Protein AF-A0A1C5YP30-F1 (afdb_monomer)

Structure (mmCIF, N/CA/C/O backbone):
data_AF-A0A1C5YP30-F1
#
_entry.id   AF-A0A1C5YP30-F1
#
loop_
_atom_site.group_PDB
_atom_site.id
_atom_site.type_symbol
_atom_site.label_atom_id
_atom_site.label_alt_id
_atom_site.label_comp_id
_atom_site.label_asym_id
_atom_site.label_entity_id
_atom_site.label_seq_id
_atom_site.pdbx_PDB_ins_code
_atom_site.Cartn_x
_atom_site.Cartn_y
_atom_site.Cartn_z
_atom_site.occupancy
_atom_site.B_iso_or_equiv
_atom_site.auth_seq_id
_atom_site.auth_comp_id
_atom_site.auth_asym_id
_atom_site.auth_atom_id
_atom_site.pdbx_PDB_model_num
ATOM 1 N N . MET A 1 1 ? -7.890 9.345 -2.881 1.00 47.12 1 MET A N 1
ATOM 2 C CA . MET A 1 1 ? -8.019 7.946 -2.417 1.00 47.12 1 MET A CA 1
ATOM 3 C C . MET A 1 1 ? -9.052 7.887 -1.288 1.00 47.12 1 MET A C 1
ATOM 5 O O . MET A 1 1 ? -8.893 8.610 -0.312 1.00 47.12 1 MET A O 1
ATOM 9 N N . GLU A 1 2 ? -10.116 7.085 -1.432 1.00 56.88 2 GLU A N 1
ATOM 10 C CA . GLU A 1 2 ? -11.300 7.009 -0.537 1.00 56.88 2 GLU A CA 1
ATOM 11 C C . GLU A 1 2 ? -11.041 6.389 0.856 1.00 56.88 2 GLU A C 1
ATOM 13 O O . GLU A 1 2 ? -11.955 6.321 1.675 1.00 56.88 2 GLU A O 1
ATOM 18 N N . ILE A 1 3 ? -9.797 6.007 1.185 1.00 58.25 3 ILE A N 1
ATOM 19 C CA . ILE A 1 3 ? -9.386 5.526 2.525 1.00 58.25 3 ILE A CA 1
ATOM 20 C C . ILE A 1 3 ? -9.650 6.577 3.623 1.00 58.25 3 ILE A C 1
ATOM 22 O O . ILE A 1 3 ? -9.787 6.243 4.800 1.00 58.25 3 ILE A O 1
ATOM 26 N N . SER A 1 4 ? -9.756 7.862 3.266 1.00 61.75 4 SER A N 1
ATOM 27 C CA . SER A 1 4 ? -10.173 8.923 4.193 1.00 61.75 4 SER A CA 1
ATOM 28 C C . SER A 1 4 ? -11.538 8.650 4.839 1.00 61.75 4 SER A C 1
ATOM 30 O O . SER A 1 4 ? -11.728 9.011 6.000 1.00 61.75 4 SER A O 1
ATOM 32 N N . SER A 1 5 ? -12.442 7.959 4.135 1.00 74.19 5 SER A N 1
ATOM 33 C CA . SER A 1 5 ? -13.790 7.636 4.615 1.00 74.19 5 SER A CA 1
ATOM 34 C C . SER A 1 5 ? -13.822 6.521 5.666 1.00 74.19 5 SER A C 1
ATOM 36 O O . SER A 1 5 ? -14.739 6.494 6.484 1.00 74.19 5 SER A O 1
ATOM 38 N N . ILE A 1 6 ? -12.800 5.655 5.735 1.00 82.19 6 ILE A N 1
ATOM 39 C CA . ILE A 1 6 ? -12.739 4.545 6.706 1.00 82.19 6 ILE A CA 1
ATOM 40 C C . ILE A 1 6 ? -12.792 5.070 8.144 1.00 82.19 6 ILE A C 1
ATOM 42 O O . ILE A 1 6 ? -13.506 4.525 8.983 1.00 82.19 6 ILE A O 1
ATOM 46 N N . GLY A 1 7 ? -12.102 6.181 8.422 1.00 75.56 7 GLY A N 1
ATOM 47 C CA . GLY A 1 7 ? -12.149 6.819 9.739 1.00 75.56 7 GLY A CA 1
ATOM 48 C C . GLY A 1 7 ? -13.539 7.353 10.101 1.00 75.56 7 GLY A C 1
ATOM 49 O O . GLY A 1 7 ? -13.919 7.328 11.269 1.00 75.56 7 GLY A O 1
ATOM 50 N N . GLU A 1 8 ? -14.317 7.809 9.117 1.00 77.00 8 GLU A N 1
ATOM 51 C CA . GLU A 1 8 ? -15.700 8.251 9.322 1.00 77.00 8 GLU A CA 1
ATOM 52 C C . GLU A 1 8 ? -16.637 7.059 9.560 1.00 77.00 8 GLU A C 1
ATOM 54 O O . GLU A 1 8 ? -17.422 7.079 10.508 1.00 77.00 8 GLU A O 1
ATOM 59 N N . ILE A 1 9 ? -16.519 6.004 8.746 1.00 83.25 9 ILE A N 1
ATOM 60 C CA . ILE A 1 9 ? -17.293 4.761 8.880 1.00 83.25 9 ILE A CA 1
ATOM 61 C C . ILE A 1 9 ? -17.070 4.160 10.271 1.00 83.25 9 ILE A C 1
ATOM 63 O O . ILE A 1 9 ? -18.032 3.833 10.967 1.00 83.25 9 ILE A O 1
ATOM 67 N N . LEU A 1 10 ? -15.815 4.102 10.720 1.00 83.12 10 LEU A N 1
ATOM 68 C CA . LEU A 1 10 ? -15.458 3.601 12.042 1.00 83.12 10 LEU A CA 1
ATOM 69 C C . LEU A 1 10 ? -16.090 4.434 13.169 1.00 83.12 10 LEU A C 1
ATOM 71 O O . LEU A 1 10 ? -16.636 3.869 14.111 1.00 83.12 10 LEU A O 1
ATOM 75 N N . ARG A 1 11 ? -16.079 5.772 13.067 1.00 80.25 11 ARG A N 1
ATOM 76 C CA . ARG A 1 11 ? -16.701 6.663 14.070 1.00 80.25 11 ARG A CA 1
ATOM 77 C C . ARG A 1 11 ? -18.217 6.525 14.156 1.00 80.25 11 ARG A C 1
ATOM 79 O O . ARG A 1 11 ? -18.768 6.759 15.224 1.00 80.25 11 ARG A O 1
ATOM 86 N N . ARG A 1 12 ? -18.890 6.209 13.046 1.00 78.50 12 ARG A N 1
ATOM 87 C CA . ARG A 1 12 ? -20.353 6.043 13.014 1.00 78.50 12 ARG A CA 1
ATOM 88 C C . ARG A 1 12 ? -20.811 4.716 13.621 1.00 78.50 12 ARG A C 1
ATOM 90 O O . ARG A 1 12 ? -21.920 4.658 14.131 1.00 78.50 12 ARG A O 1
ATOM 97 N N . ASN A 1 13 ? -19.971 3.682 13.554 1.00 80.06 13 ASN A N 1
ATOM 98 C CA . ASN A 1 13 ? -20.319 2.324 13.985 1.00 80.06 13 ASN A CA 1
ATOM 99 C C . ASN A 1 13 ? -19.704 1.931 15.340 1.00 80.06 13 ASN A C 1
ATOM 101 O O . ASN A 1 13 ? -20.148 0.974 15.961 1.00 80.06 13 ASN A O 1
ATOM 105 N N . ALA A 1 14 ? -18.695 2.658 15.825 1.00 80.19 14 ALA A N 1
ATOM 106 C CA . ALA A 1 14 ? -18.164 2.477 17.171 1.00 80.19 14 ALA A CA 1
ATOM 107 C C . ALA A 1 14 ? -18.834 3.445 18.155 1.00 80.19 14 ALA A C 1
ATOM 109 O O . ALA A 1 14 ? -18.940 4.646 17.896 1.00 80.19 14 ALA A O 1
ATOM 110 N N . ASN A 1 15 ? -19.205 2.954 19.339 1.00 84.19 15 ASN A N 1
ATOM 111 C CA . ASN A 1 15 ? -19.605 3.835 20.434 1.00 84.19 15 ASN A CA 1
ATOM 112 C C . ASN A 1 15 ? -18.451 4.798 20.785 1.00 84.19 15 ASN A C 1
ATOM 114 O O . ASN A 1 15 ? -17.285 4.399 20.832 1.00 84.19 15 ASN A O 1
ATOM 118 N N . ARG A 1 16 ? -18.778 6.060 21.097 1.00 81.31 16 ARG A N 1
ATOM 119 C CA . ARG A 1 16 ? -17.813 7.119 21.442 1.00 81.31 16 ARG A CA 1
ATOM 120 C C . ARG A 1 16 ? -16.786 6.701 22.501 1.00 81.31 16 ARG A C 1
ATOM 122 O O . ARG A 1 16 ? -15.614 7.040 22.361 1.00 81.31 16 ARG A O 1
ATOM 129 N N . GLN A 1 17 ? -17.198 5.977 23.543 1.00 86.19 17 GLN A N 1
ATOM 130 C CA . GLN A 1 17 ? -16.282 5.496 24.584 1.00 86.19 17 GLN A CA 1
ATOM 131 C C . GLN A 1 17 ? -15.274 4.492 24.016 1.00 86.19 17 GLN A C 1
ATOM 133 O O . GLN A 1 17 ? -14.069 4.683 24.171 1.00 86.19 17 GLN A O 1
ATOM 138 N N . LYS A 1 18 ? -15.753 3.474 23.288 1.00 87.81 18 LYS A N 1
ATOM 139 C CA . LYS A 1 18 ? -14.899 2.459 22.652 1.00 87.81 18 LYS A CA 1
ATOM 140 C C . LYS A 1 18 ? -13.959 3.083 21.621 1.00 87.81 18 LYS A C 1
ATOM 142 O O . LYS A 1 18 ? -12.778 2.745 21.603 1.00 87.81 18 LYS A O 1
ATOM 147 N N . TYR A 1 19 ? -14.442 4.047 20.832 1.00 86.81 19 TYR A N 1
ATOM 148 C CA . TYR A 1 19 ? -13.609 4.778 19.878 1.00 86.81 19 TYR A CA 1
ATOM 149 C C . TYR A 1 19 ? -12.479 5.542 20.572 1.00 86.81 19 TYR A C 1
ATOM 151 O O . TYR A 1 19 ? -11.328 5.444 20.156 1.00 86.81 19 TYR A O 1
ATOM 159 N N . ASN A 1 20 ? -12.780 6.276 21.647 1.00 85.56 20 ASN A N 1
ATOM 160 C CA . ASN A 1 20 ? -11.769 7.038 22.380 1.00 85.56 20 ASN A CA 1
ATOM 161 C C . ASN A 1 20 ? -10.706 6.127 23.008 1.00 85.56 20 ASN A C 1
ATOM 163 O O . ASN A 1 20 ? -9.516 6.415 22.891 1.00 85.56 20 ASN A O 1
ATOM 167 N N . SER A 1 21 ? -11.118 5.015 23.624 1.00 90.25 21 SER A N 1
ATOM 168 C CA . SER A 1 21 ? -10.187 4.020 24.167 1.00 90.25 21 SER A CA 1
ATOM 169 C C . SER A 1 21 ? -9.330 3.384 23.069 1.00 90.25 21 SER A C 1
ATOM 171 O O . SER A 1 21 ? -8.117 3.288 23.217 1.00 90.25 21 SER A O 1
ATOM 173 N N . GLY A 1 22 ? -9.925 3.020 21.930 1.00 90.12 22 GLY A N 1
ATOM 174 C CA . GLY A 1 22 ? -9.177 2.473 20.797 1.00 90.12 22 GLY A CA 1
ATOM 175 C C . GLY A 1 22 ? -8.210 3.473 20.167 1.00 90.12 22 GLY A C 1
ATOM 176 O O . GLY A 1 22 ? -7.087 3.121 19.811 1.00 90.12 22 GLY A O 1
ATOM 177 N N . PHE A 1 23 ? -8.600 4.747 20.089 1.00 87.25 23 PHE A N 1
ATOM 178 C CA . PHE A 1 23 ? -7.714 5.822 19.649 1.00 87.25 23 PHE A CA 1
ATOM 179 C C . PHE A 1 23 ? -6.520 5.998 20.594 1.00 87.25 23 PHE A C 1
ATOM 181 O O . PHE A 1 23 ? -5.411 6.244 20.124 1.00 87.25 23 PHE A O 1
ATOM 188 N N . LEU A 1 24 ? -6.720 5.839 21.908 1.00 87.44 24 LEU A N 1
ATOM 189 C CA . LEU A 1 24 ? -5.635 5.870 22.889 1.00 87.44 24 LEU A CA 1
ATOM 190 C C . LEU A 1 24 ? -4.651 4.711 22.674 1.00 87.44 24 LEU A C 1
ATOM 192 O O . LEU A 1 24 ? -3.450 4.954 22.613 1.00 87.44 24 LEU A O 1
ATOM 196 N N . PHE A 1 25 ? -5.144 3.483 22.481 1.00 93.25 25 PHE A N 1
ATOM 197 C CA . PHE A 1 25 ? -4.296 2.318 22.186 1.00 93.25 25 PHE A CA 1
ATOM 198 C C . PHE A 1 25 ? -3.476 2.509 20.905 1.00 93.25 25 PHE A C 1
ATOM 200 O O . PHE A 1 25 ? -2.275 2.240 20.885 1.00 93.25 25 PHE A O 1
ATOM 207 N N . TYR A 1 26 ? -4.105 3.030 19.847 1.00 88.81 26 TYR A N 1
ATOM 208 C CA . TYR A 1 26 ? -3.415 3.409 18.615 1.00 88.81 26 TYR A CA 1
ATOM 209 C C . TYR A 1 26 ? -2.324 4.460 18.877 1.00 88.81 26 TYR A C 1
ATOM 211 O O . TYR A 1 26 ? -1.176 4.267 18.482 1.00 88.81 26 TYR A O 1
ATOM 219 N N . LYS A 1 27 ? -2.660 5.551 19.579 1.00 85.00 27 LYS A N 1
ATOM 220 C CA . LYS A 1 27 ? -1.737 6.662 19.852 1.00 85.00 27 LYS A CA 1
ATOM 221 C C . LYS A 1 27 ? -0.535 6.232 20.698 1.00 85.00 27 LYS A C 1
ATOM 223 O O . LYS A 1 27 ? 0.562 6.736 20.480 1.00 85.00 27 LYS A O 1
ATOM 228 N N . ASN A 1 28 ? -0.737 5.297 21.622 1.00 86.50 28 ASN A N 1
ATOM 229 C CA . ASN A 1 28 ? 0.318 4.749 22.473 1.00 86.50 28 ASN A CA 1
ATOM 230 C C . ASN A 1 28 ? 1.104 3.606 21.801 1.00 86.50 28 ASN A C 1
ATOM 232 O O . ASN A 1 28 ? 1.973 3.010 22.427 1.00 86.50 28 ASN A O 1
ATOM 236 N N . ASN A 1 29 ? 0.829 3.313 20.523 1.00 85.50 29 ASN A N 1
ATOM 237 C CA . ASN A 1 29 ? 1.494 2.278 19.733 1.00 85.50 29 ASN A CA 1
ATOM 238 C C . ASN A 1 29 ? 1.359 0.859 20.327 1.00 85.50 29 ASN A C 1
ATOM 240 O O . ASN A 1 29 ? 2.274 0.047 20.234 1.00 85.50 29 ASN A O 1
ATOM 244 N N . TYR A 1 30 ? 0.198 0.546 20.912 1.00 93.50 30 TYR A N 1
ATOM 245 C CA . TYR A 1 30 ? -0.094 -0.766 21.514 1.00 93.50 30 TYR A CA 1
ATOM 246 C C . TYR A 1 30 ? -0.567 -1.821 20.512 1.00 93.50 30 TYR A C 1
ATOM 248 O O . TYR A 1 30 ? -0.922 -2.932 20.902 1.00 93.50 30 TYR A O 1
ATOM 256 N N . VAL A 1 31 ? -0.582 -1.485 19.223 1.00 92.06 31 VAL A N 1
ATOM 257 C CA . VAL A 1 31 ? -0.951 -2.408 18.151 1.00 92.06 31 VAL A CA 1
ATOM 258 C C . VAL A 1 31 ? 0.312 -3.056 17.578 1.00 92.06 31 VAL A C 1
ATOM 260 O O . VAL A 1 31 ? 1.172 -2.371 17.028 1.00 92.06 31 VAL A O 1
ATOM 263 N N . SER A 1 32 ? 0.403 -4.378 17.671 1.00 82.81 32 SER A N 1
ATOM 264 C CA . SER A 1 32 ? 1.503 -5.221 17.183 1.00 82.81 32 SER A CA 1
ATOM 265 C C . SER A 1 32 ? 0.980 -6.320 16.250 1.00 82.81 32 SER A C 1
ATOM 267 O O . SER A 1 32 ? -0.231 -6.506 16.142 1.00 82.81 32 SER A O 1
ATOM 269 N N . ASN A 1 33 ? 1.877 -7.021 15.543 1.00 83.69 33 ASN A N 1
ATOM 270 C CA . ASN A 1 33 ? 1.545 -8.124 14.621 1.00 83.69 33 ASN A CA 1
ATOM 271 C C . ASN A 1 33 ? 0.360 -7.805 13.692 1.00 83.69 33 ASN A C 1
ATOM 273 O O . ASN A 1 33 ? -0.547 -8.617 13.513 1.00 83.69 33 ASN A O 1
ATOM 277 N N . HIS A 1 34 ? 0.328 -6.575 13.177 1.00 85.62 34 HIS A N 1
ATOM 278 C CA . HIS A 1 34 ? -0.797 -6.075 12.407 1.00 85.62 34 HIS A CA 1
ATOM 279 C C . HIS A 1 34 ? -0.607 -6.335 10.919 1.00 85.62 34 HIS A C 1
ATOM 281 O O . HIS A 1 34 ? 0.502 -6.289 10.397 1.00 85.62 34 HIS A O 1
ATOM 287 N N . TYR A 1 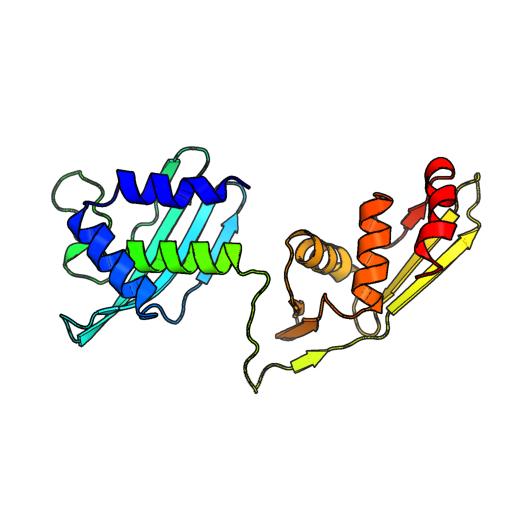35 ? -1.719 -6.563 10.236 1.00 81.94 35 TYR A N 1
ATOM 288 C CA . TYR A 1 35 ? -1.788 -6.736 8.797 1.00 81.94 35 TYR A CA 1
ATOM 289 C C . TYR A 1 35 ? -2.934 -5.891 8.256 1.00 81.94 35 TYR A C 1
ATOM 291 O O . TYR A 1 35 ? -3.992 -5.760 8.884 1.00 81.94 35 TYR A O 1
ATOM 299 N N . SER A 1 36 ? -2.734 -5.270 7.097 1.00 88.25 36 SER A N 1
ATOM 300 C CA . SER A 1 36 ? -3.804 -4.549 6.415 1.00 88.25 36 SER A CA 1
ATOM 301 C C . SER A 1 36 ? -3.694 -4.705 4.913 1.00 88.25 36 SER A C 1
ATOM 303 O O . SER A 1 36 ? -2.624 -4.516 4.342 1.00 88.25 36 SER A O 1
ATOM 305 N N . SER A 1 37 ? -4.808 -5.023 4.263 1.00 84.44 37 SER A N 1
ATOM 306 C CA . SER A 1 37 ? -4.849 -5.207 2.814 1.00 84.44 37 SER A CA 1
ATOM 307 C C . SER A 1 37 ? -6.069 -4.570 2.181 1.00 84.44 37 SER A C 1
ATOM 309 O O . SER A 1 37 ? -7.077 -4.308 2.835 1.00 84.44 37 SER A O 1
ATOM 311 N N . LEU A 1 38 ? -5.948 -4.300 0.884 1.00 85.25 38 LEU A N 1
ATOM 312 C CA . LEU A 1 38 ? -6.999 -3.738 0.052 1.00 85.25 38 LEU A CA 1
ATOM 313 C C . LEU A 1 38 ? -7.285 -4.715 -1.083 1.00 85.25 38 LEU A C 1
ATOM 315 O O . LEU A 1 38 ? -6.374 -5.082 -1.825 1.00 85.25 38 LEU A O 1
ATOM 319 N N . ASN A 1 39 ? -8.546 -5.107 -1.232 1.00 81.62 39 ASN A N 1
ATOM 320 C CA . ASN A 1 39 ? -9.026 -5.852 -2.387 1.00 81.62 39 ASN A CA 1
ATOM 321 C C . ASN A 1 39 ? -10.244 -5.129 -2.970 1.00 81.62 39 ASN A C 1
ATOM 323 O O . ASN A 1 39 ? -11.346 -5.187 -2.420 1.00 81.62 39 ASN A O 1
ATOM 327 N N . GLY A 1 40 ? -10.030 -4.370 -4.047 1.00 83.88 40 GLY A N 1
ATOM 328 C CA . GLY A 1 40 ? -11.042 -3.453 -4.567 1.00 83.88 40 GLY A CA 1
ATOM 329 C C . GLY A 1 40 ? -11.424 -2.399 -3.522 1.00 83.88 40 GLY A C 1
ATOM 330 O O . GLY A 1 40 ? -10.563 -1.660 -3.054 1.00 83.88 40 GLY A O 1
ATOM 331 N N . SER A 1 41 ? -12.710 -2.327 -3.167 1.00 85.69 41 SER A N 1
ATOM 332 C CA . SER A 1 41 ? -13.241 -1.439 -2.121 1.00 85.69 41 SER A CA 1
ATOM 333 C C . SER A 1 41 ? -13.196 -2.016 -0.709 1.00 85.69 41 SER A C 1
ATOM 335 O O . SER A 1 41 ? -13.551 -1.309 0.231 1.00 85.69 41 SER A O 1
ATOM 337 N N . ASN A 1 42 ? -12.777 -3.272 -0.539 1.00 90.62 42 ASN A N 1
ATOM 338 C CA . ASN A 1 42 ? -12.781 -3.934 0.758 1.00 90.62 42 ASN A CA 1
ATOM 339 C C . ASN A 1 42 ? -11.400 -3.838 1.418 1.00 90.62 42 ASN A C 1
ATOM 341 O O . ASN A 1 42 ? -10.403 -4.321 0.874 1.00 90.62 42 ASN A O 1
ATOM 345 N N . ALA A 1 43 ? -11.343 -3.198 2.583 1.00 91.31 43 ALA A N 1
ATOM 346 C CA . ALA A 1 43 ? -10.147 -3.063 3.399 1.00 91.31 43 ALA A CA 1
ATOM 347 C C . ALA A 1 43 ? -10.204 -4.046 4.572 1.00 91.31 43 ALA A C 1
ATOM 349 O O . ALA A 1 43 ? -11.128 -3.989 5.381 1.00 91.31 43 ALA A O 1
ATOM 350 N N . ASN A 1 44 ? -9.214 -4.927 4.677 1.00 92.88 44 ASN A N 1
ATOM 351 C CA . ASN A 1 44 ? -9.099 -5.881 5.776 1.00 92.88 44 ASN A CA 1
ATOM 352 C C . ASN A 1 44 ? -8.067 -5.390 6.778 1.00 92.88 44 ASN A C 1
ATOM 354 O O . ASN A 1 44 ? -6.989 -4.947 6.383 1.00 92.88 44 ASN A O 1
ATOM 358 N N . PHE A 1 45 ? -8.380 -5.522 8.060 1.00 94.44 45 PHE A N 1
ATOM 359 C CA . PHE A 1 45 ? -7.508 -5.135 9.155 1.00 94.44 45 PHE A CA 1
ATOM 360 C C . PHE A 1 45 ? -7.418 -6.269 10.165 1.00 94.44 45 PHE A C 1
ATOM 362 O O . PHE A 1 45 ? -8.434 -6.850 10.541 1.00 94.44 45 PHE A O 1
ATOM 369 N N . TYR A 1 46 ? -6.202 -6.559 10.606 1.00 93.38 46 TYR A N 1
ATOM 370 C CA . TYR A 1 46 ? -5.894 -7.571 11.604 1.00 93.38 46 TYR A CA 1
ATOM 371 C C . TYR A 1 46 ? -4.775 -7.059 12.512 1.00 93.38 46 TYR A C 1
ATOM 373 O O . TYR A 1 46 ? -3.900 -6.331 12.041 1.00 93.38 46 TYR A O 1
ATOM 381 N N . GLY A 1 47 ? -4.770 -7.433 13.788 1.00 90.94 47 GLY A N 1
ATOM 382 C CA . GLY A 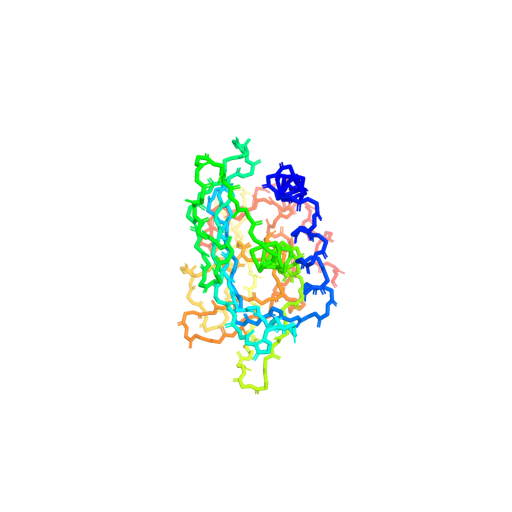1 47 ? -3.622 -7.203 14.660 1.00 90.94 47 GLY A CA 1
ATOM 383 C C . GLY A 1 47 ? -3.858 -7.554 16.121 1.00 90.94 47 GLY A C 1
ATOM 384 O O . GLY A 1 47 ? -4.986 -7.806 16.547 1.00 90.94 47 GLY A O 1
ATOM 385 N N . ASN A 1 48 ? -2.771 -7.516 16.887 1.00 91.62 48 ASN A N 1
ATOM 386 C CA . ASN A 1 48 ? -2.763 -7.722 18.329 1.00 91.62 48 ASN A CA 1
ATOM 387 C C . ASN A 1 48 ? -2.735 -6.369 19.039 1.00 91.62 48 ASN A C 1
ATOM 389 O O . ASN A 1 48 ? -1.917 -5.514 18.709 1.00 91.62 48 ASN A O 1
ATOM 393 N N . VAL A 1 49 ? -3.585 -6.172 20.039 1.00 95.81 49 VAL A N 1
ATOM 394 C CA . VAL A 1 49 ? -3.677 -4.925 20.801 1.00 95.81 49 VAL A CA 1
ATOM 395 C C . VAL A 1 49 ? -3.405 -5.204 22.266 1.00 95.81 49 VAL A C 1
ATOM 397 O O . VAL A 1 49 ? -4.168 -5.923 22.913 1.00 95.81 49 VAL A O 1
ATOM 400 N N . TYR A 1 50 ? -2.338 -4.612 22.792 1.00 92.62 50 TYR A N 1
ATOM 401 C CA . TYR A 1 50 ? -2.073 -4.620 24.222 1.00 92.62 50 TYR A CA 1
ATOM 402 C C . TYR A 1 50 ? -3.032 -3.662 24.932 1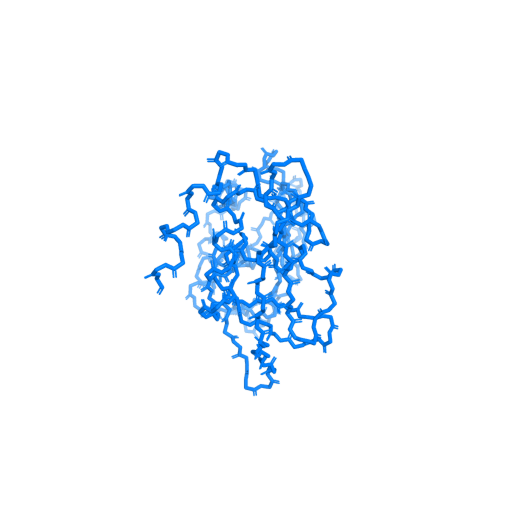.00 92.62 50 TYR A C 1
ATOM 404 O O . TYR A 1 50 ? -3.105 -2.473 24.618 1.00 92.62 50 TYR A O 1
ATOM 412 N N . ASP A 1 51 ? -3.786 -4.185 25.891 1.00 90.12 51 ASP A N 1
ATOM 413 C CA . ASP A 1 51 ? -4.701 -3.408 26.716 1.00 90.12 51 ASP A CA 1
ATOM 414 C C . ASP A 1 51 ? -4.140 -3.297 28.129 1.00 90.12 51 ASP A C 1
ATOM 416 O O . ASP A 1 51 ? -4.150 -4.260 28.899 1.00 90.12 51 ASP A O 1
ATOM 420 N N . GLU A 1 52 ? -3.665 -2.107 28.480 1.00 81.81 52 GLU A N 1
ATOM 421 C CA . GLU A 1 52 ? -3.067 -1.838 29.786 1.00 81.81 52 GLU A CA 1
ATOM 422 C C . GLU A 1 52 ? -4.028 -2.033 30.959 1.00 81.81 52 GLU A C 1
ATOM 424 O O . GLU A 1 52 ? -3.581 -2.410 32.044 1.00 81.81 52 GLU A O 1
ATOM 429 N N . TYR A 1 53 ? -5.333 -1.823 30.760 1.00 84.25 53 TYR A N 1
ATOM 430 C CA . TYR A 1 53 ? -6.320 -1.986 31.829 1.00 84.25 53 TYR A CA 1
ATOM 431 C C . TYR A 1 53 ? -6.438 -3.451 32.244 1.00 84.25 53 TYR A C 1
ATOM 433 O O . TYR A 1 53 ? -6.500 -3.764 33.431 1.00 84.25 53 TYR A O 1
ATOM 441 N N . HIS A 1 54 ? -6.425 -4.349 31.259 1.00 84.44 54 HIS A N 1
ATOM 442 C CA . HIS A 1 54 ? -6.542 -5.792 31.468 1.00 84.44 54 HIS A CA 1
ATOM 443 C C . HIS A 1 54 ? -5.185 -6.511 31.495 1.00 84.44 54 HIS A C 1
ATOM 445 O O . HIS A 1 54 ? -5.143 -7.711 31.760 1.00 84.44 54 HIS A O 1
ATOM 451 N N . ARG A 1 55 ? -4.089 -5.793 31.206 1.00 86.75 55 ARG A N 1
ATOM 452 C CA . ARG A 1 55 ? -2.708 -6.292 31.089 1.00 86.75 55 ARG A CA 1
ATOM 453 C C . ARG A 1 55 ? -2.592 -7.549 30.223 1.00 86.75 55 ARG A C 1
ATOM 455 O O . ARG A 1 55 ? -1.898 -8.499 30.580 1.00 86.75 55 ARG A O 1
ATOM 462 N N . ARG A 1 56 ? -3.288 -7.563 29.084 1.00 91.00 56 ARG A N 1
ATOM 463 C CA . ARG A 1 56 ? -3.281 -8.681 28.129 1.00 91.00 56 ARG A CA 1
ATOM 464 C C . ARG A 1 56 ? -3.350 -8.194 26.688 1.00 91.00 56 ARG A C 1
ATOM 466 O O . ARG A 1 56 ? -3.799 -7.079 26.427 1.00 91.00 56 ARG A O 1
ATOM 473 N N . ASN A 1 57 ? -2.898 -9.044 25.772 1.00 90.25 57 ASN A N 1
ATOM 474 C CA . ASN A 1 57 ? -3.028 -8.825 24.337 1.00 90.25 57 ASN A CA 1
ATOM 475 C C . ASN A 1 57 ? -4.336 -9.428 23.837 1.00 90.25 57 ASN A C 1
ATOM 477 O O . ASN A 1 57 ? -4.686 -10.536 24.238 1.00 90.25 57 ASN A O 1
ATOM 481 N N . TYR A 1 58 ? -5.001 -8.705 22.947 1.00 93.56 58 TYR A N 1
ATOM 482 C CA . TYR A 1 58 ? -6.199 -9.160 22.258 1.00 93.56 58 TYR A CA 1
ATOM 483 C C . TYR A 1 58 ? -5.978 -9.167 20.756 1.00 93.56 58 TYR A C 1
ATOM 485 O O . TYR A 1 58 ? -5.446 -8.205 20.203 1.00 93.56 58 TYR A O 1
ATOM 493 N N . THR A 1 59 ? -6.414 -10.221 20.092 1.00 90.94 59 THR A N 1
ATOM 494 C CA . THR A 1 59 ? -6.417 -10.334 18.638 1.00 90.94 59 THR A CA 1
ATOM 495 C C . THR A 1 59 ? -7.711 -9.740 18.103 1.00 90.94 59 THR A C 1
ATOM 497 O O . THR A 1 59 ? -8.797 -10.085 18.572 1.00 90.94 59 THR A O 1
ATOM 500 N N . ALA A 1 60 ? -7.623 -8.849 17.119 1.00 93.50 60 ALA A N 1
ATOM 501 C CA . ALA A 1 60 ? -8.781 -8.218 16.499 1.00 93.50 60 ALA A CA 1
ATOM 502 C C . ALA A 1 60 ? -8.685 -8.243 14.970 1.00 93.50 60 ALA A C 1
ATOM 504 O O . ALA A 1 60 ? -7.621 -8.008 14.398 1.00 93.50 60 ALA A O 1
ATOM 505 N N . MET A 1 61 ? -9.820 -8.486 14.316 1.00 92.06 61 MET A N 1
ATOM 506 C CA . MET A 1 61 ? -9.991 -8.505 12.868 1.00 92.06 61 MET A CA 1
ATOM 507 C C . MET A 1 61 ? -11.285 -7.801 12.465 1.00 92.06 61 MET A C 1
ATOM 509 O O . MET A 1 61 ? -12.326 -8.002 13.087 1.00 92.06 61 MET A O 1
ATOM 513 N N . ILE A 1 62 ? -11.225 -6.995 11.408 1.00 93.12 62 ILE A N 1
ATOM 514 C CA . ILE A 1 62 ? -12.376 -6.287 10.846 1.00 93.12 62 ILE A CA 1
ATOM 515 C C . ILE A 1 62 ? -12.164 -6.012 9.360 1.00 93.12 62 ILE A C 1
ATOM 517 O O . ILE A 1 62 ? -11.083 -5.596 8.942 1.00 93.12 62 ILE A O 1
ATOM 521 N N . SER A 1 63 ? -13.214 -6.208 8.569 1.00 92.38 63 SER A N 1
ATOM 522 C CA . SER A 1 63 ? -13.264 -5.846 7.153 1.00 92.38 63 SER A CA 1
ATOM 523 C C . SER A 1 63 ? -14.217 -4.669 6.952 1.00 92.38 63 SER A C 1
ATOM 525 O O . SER A 1 63 ? -15.314 -4.648 7.512 1.00 92.38 63 SER A O 1
ATOM 527 N N . ILE A 1 64 ? -13.815 -3.683 6.152 1.00 91.81 64 ILE A N 1
ATOM 528 C CA . ILE A 1 64 ? -14.610 -2.492 5.843 1.00 91.81 64 ILE A CA 1
ATOM 529 C C . ILE A 1 64 ? -14.619 -2.288 4.332 1.00 91.81 64 ILE A C 1
ATOM 531 O O . ILE A 1 64 ? -13.596 -1.928 3.747 1.00 91.81 64 ILE A O 1
ATOM 535 N N . ASP A 1 65 ? -15.789 -2.427 3.713 1.00 91.19 65 ASP A N 1
ATOM 536 C CA . ASP A 1 65 ? -15.993 -1.949 2.353 1.00 91.19 65 ASP A CA 1
ATOM 537 C C . ASP A 1 65 ? -16.280 -0.446 2.395 1.00 91.19 65 ASP A C 1
ATOM 539 O O . ASP A 1 65 ? -17.342 -0.000 2.832 1.00 91.19 65 ASP A O 1
ATOM 543 N N . TYR A 1 66 ? -15.314 0.365 1.974 1.00 87.19 66 TYR A N 1
ATOM 544 C CA . TYR A 1 66 ? -15.394 1.816 2.147 1.00 87.19 66 TYR A CA 1
ATOM 545 C C . TYR A 1 66 ? -16.269 2.526 1.106 1.00 87.19 66 TYR A C 1
ATOM 547 O O . TYR A 1 66 ? -16.594 3.699 1.293 1.00 87.19 66 TYR A O 1
ATOM 555 N N . LYS A 1 67 ? -16.694 1.833 0.041 1.00 86.50 67 LYS A N 1
ATOM 556 C CA . LYS A 1 67 ? -17.641 2.380 -0.944 1.00 86.50 67 LYS A CA 1
ATOM 557 C C . LYS A 1 67 ? -19.078 2.178 -0.494 1.00 86.50 67 LYS A C 1
ATOM 559 O O . LYS A 1 67 ? -19.860 3.123 -0.443 1.00 86.50 67 LYS A O 1
ATOM 564 N N . THR A 1 68 ? -19.412 0.943 -0.142 1.00 89.69 68 THR A N 1
ATOM 565 C CA . THR A 1 68 ? -20.746 0.559 0.342 1.00 89.69 68 THR A CA 1
ATOM 566 C C . THR A 1 68 ? -20.951 0.895 1.818 1.00 89.69 68 THR A C 1
ATOM 568 O O . THR A 1 68 ? -22.086 0.923 2.285 1.00 89.69 68 THR A O 1
ATOM 571 N N . ARG A 1 69 ? -19.863 1.200 2.540 1.00 85.94 69 ARG A N 1
ATOM 572 C CA . ARG A 1 69 ? -19.817 1.487 3.983 1.00 85.94 69 ARG A CA 1
ATOM 573 C C . ARG A 1 69 ? -20.208 0.297 4.864 1.00 85.94 69 ARG A C 1
ATOM 575 O O . ARG A 1 69 ? -20.545 0.490 6.031 1.00 85.94 69 ARG A O 1
ATOM 582 N N . VAL A 1 70 ? -20.156 -0.918 4.320 1.00 88.81 70 VAL A N 1
ATOM 583 C CA . VAL A 1 70 ? -20.481 -2.156 5.035 1.00 88.81 70 VAL A CA 1
ATOM 584 C C . VAL A 1 70 ? -19.275 -2.623 5.845 1.00 88.81 70 VAL A C 1
ATOM 586 O O . VAL A 1 70 ? -18.154 -2.681 5.340 1.00 88.81 70 VAL A O 1
ATOM 589 N N . ILE A 1 71 ? -19.516 -2.991 7.102 1.00 89.25 71 ILE A N 1
ATOM 590 C CA . ILE A 1 71 ? -18.523 -3.623 7.972 1.00 89.25 71 ILE A CA 1
ATOM 591 C C . ILE A 1 71 ? -18.846 -5.116 8.064 1.00 89.25 71 ILE A C 1
ATOM 593 O O . ILE A 1 71 ? -20.005 -5.504 8.189 1.00 89.25 71 ILE A O 1
ATOM 597 N N . SER A 1 72 ? -17.826 -5.961 7.970 1.00 89.50 72 SER A N 1
ATOM 598 C CA . SER A 1 72 ? -17.958 -7.421 7.980 1.00 89.50 72 SER A CA 1
ATOM 599 C C . SER A 1 72 ? -16.750 -8.081 8.652 1.00 89.50 72 SER A C 1
ATOM 601 O O . SER A 1 72 ? -15.802 -7.396 9.036 1.00 89.50 72 SER A O 1
ATOM 603 N N . ASN A 1 73 ? -16.797 -9.408 8.829 1.00 86.00 73 ASN A N 1
ATOM 604 C CA . ASN A 1 73 ? -15.717 -10.217 9.419 1.00 86.00 73 ASN A CA 1
ATOM 605 C C . ASN A 1 73 ? -15.180 -9.653 10.744 1.00 86.00 73 ASN A C 1
ATOM 607 O O . ASN A 1 73 ? -13.975 -9.575 10.970 1.00 86.00 73 ASN A O 1
ATOM 611 N N . ILE A 1 74 ? -16.103 -9.218 11.599 1.00 88.12 74 ILE A N 1
ATOM 612 C CA . ILE A 1 74 ? -15.806 -8.666 12.916 1.00 88.12 74 ILE A CA 1
ATOM 613 C C . ILE A 1 74 ? -15.468 -9.826 13.844 1.00 88.12 74 ILE A C 1
ATOM 615 O O . ILE A 1 74 ? -16.321 -10.664 14.128 1.00 88.12 74 ILE A O 1
ATOM 619 N N . SER A 1 75 ? -14.233 -9.856 14.328 1.00 88.00 75 SER A N 1
ATOM 620 C CA . SER A 1 75 ? -13.794 -10.792 15.355 1.00 88.00 75 SER A CA 1
ATOM 621 C C . SER A 1 75 ? -12.826 -10.103 16.305 1.00 88.00 75 SER A C 1
ATOM 623 O O . SER A 1 75 ? -11.916 -9.398 15.875 1.00 88.00 75 SER A O 1
ATOM 625 N N . CYS A 1 76 ? -13.016 -10.293 17.605 1.00 89.94 76 CYS A N 1
ATOM 626 C CA . CYS A 1 76 ? -12.017 -9.945 18.603 1.00 89.94 76 CYS A CA 1
ATOM 627 C C . CYS A 1 76 ? -12.146 -10.902 19.786 1.00 89.94 76 CYS A C 1
ATOM 629 O O . CYS A 1 76 ? -13.259 -11.225 20.189 1.00 89.94 76 CYS A O 1
ATOM 631 N N . ASP A 1 77 ? -11.034 -11.350 20.354 1.00 89.50 77 ASP A N 1
ATOM 632 C CA . ASP A 1 77 ? -11.006 -12.252 21.516 1.00 89.50 77 ASP A CA 1
ATOM 633 C C . ASP A 1 77 ? -11.259 -11.532 22.861 1.00 89.50 77 ASP A C 1
ATOM 635 O O . ASP A 1 77 ? -11.122 -12.125 23.936 1.00 89.50 77 ASP A O 1
ATOM 639 N N . CYS A 1 78 ? -11.663 -10.257 22.833 1.00 86.69 78 CYS A N 1
ATOM 640 C CA . CYS A 1 78 ? -12.059 -9.528 24.029 1.00 86.69 78 CYS A CA 1
ATOM 641 C C . CYS A 1 78 ? -13.489 -9.858 24.471 1.00 86.69 78 CYS A C 1
ATOM 643 O O . CYS A 1 78 ? -14.382 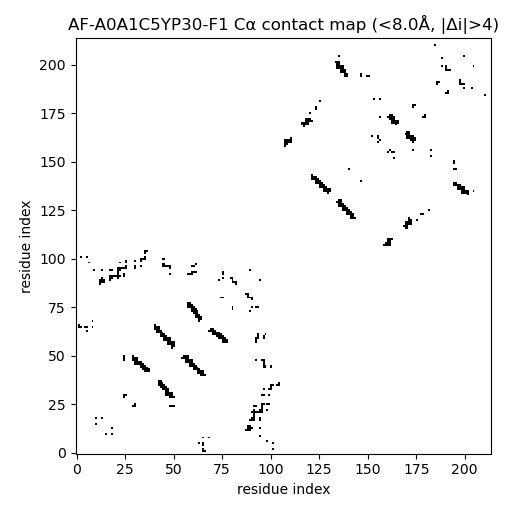-10.093 23.667 1.00 86.69 78 CYS A O 1
ATOM 645 N N . GLN A 1 79 ? -13.736 -9.825 25.781 1.00 69.19 79 GLN A N 1
ATOM 646 C CA . GLN A 1 79 ? -15.060 -10.104 26.359 1.00 69.19 79 GLN A CA 1
ATOM 647 C C . GLN A 1 79 ? -16.149 -9.117 25.894 1.00 69.19 79 GLN A C 1
ATOM 649 O O . GLN A 1 79 ? -17.333 -9.426 25.966 1.00 69.19 79 GLN A O 1
ATOM 654 N N . ASP A 1 80 ? -15.738 -7.946 25.400 1.00 62.31 80 ASP A N 1
ATOM 655 C CA . ASP A 1 80 ? -16.608 -6.880 24.897 1.00 62.31 80 ASP A CA 1
ATOM 656 C C . ASP A 1 80 ? -17.100 -7.102 23.456 1.00 62.31 80 ASP A C 1
ATOM 658 O O . ASP A 1 80 ? -17.978 -6.369 23.002 1.00 62.31 80 ASP A O 1
ATOM 662 N N . SER A 1 81 ? -16.531 -8.061 22.715 1.00 55.47 81 SER A N 1
ATOM 663 C CA . SER A 1 81 ? -16.912 -8.350 21.322 1.00 55.47 81 SER A CA 1
ATOM 664 C C . SER A 1 81 ? -18.131 -9.271 21.205 1.00 55.47 81 SER A C 1
ATOM 666 O O . SER A 1 81 ? -18.561 -9.597 20.097 1.00 55.47 81 SER A O 1
ATOM 668 N N . VAL A 1 82 ? -18.708 -9.695 22.335 1.00 51.47 82 VAL A N 1
ATOM 669 C CA . VAL A 1 82 ? -19.905 -10.532 22.342 1.00 51.47 82 VAL A CA 1
ATOM 670 C C . VAL A 1 82 ? -21.058 -9.727 21.751 1.00 51.47 82 VAL A C 1
ATOM 672 O O . VAL A 1 82 ? -21.422 -8.671 22.267 1.00 51.47 82 VAL A O 1
ATOM 675 N N . PHE A 1 83 ? -21.632 -10.248 20.664 1.00 52.66 83 PHE A N 1
ATOM 676 C CA . PHE A 1 83 ? -22.889 -9.804 20.069 1.00 52.66 83 PHE A CA 1
ATOM 677 C C . PHE A 1 83 ? -24.013 -9.881 21.110 1.00 52.66 83 PHE A C 1
ATOM 679 O O . PHE A 1 83 ? -24.787 -10.837 21.153 1.00 52.66 83 PHE A O 1
ATOM 686 N N . THR A 1 84 ? -24.125 -8.883 21.976 1.00 44.12 84 THR A N 1
ATOM 687 C CA . THR A 1 84 ? -25.324 -8.706 22.780 1.00 44.12 84 THR A CA 1
ATOM 688 C C . THR A 1 84 ? -26.314 -7.936 21.926 1.00 44.12 84 THR A C 1
ATOM 690 O O . THR A 1 84 ? -26.160 -6.740 21.706 1.00 44.12 84 THR A O 1
ATOM 693 N N . THR A 1 85 ? -27.306 -8.673 21.424 1.00 44.84 85 THR A N 1
ATOM 694 C CA . THR A 1 85 ? -28.574 -8.165 20.881 1.00 44.84 85 THR A CA 1
ATOM 695 C C . THR A 1 85 ? -28.458 -7.232 19.672 1.00 44.84 85 THR A C 1
ATOM 697 O O . THR A 1 85 ? -28.625 -6.029 19.804 1.00 44.84 85 THR A O 1
ATOM 700 N N . GLY A 1 86 ? -28.248 -7.796 18.478 1.00 50.12 86 GLY A N 1
ATOM 701 C CA . GLY A 1 86 ? -28.596 -7.162 17.192 1.00 50.12 86 GLY A CA 1
ATOM 702 C C . GLY A 1 86 ? -27.756 -5.961 16.735 1.00 50.12 86 GLY A C 1
ATOM 703 O O . GLY A 1 86 ? -27.752 -5.672 15.542 1.00 50.12 86 GLY A O 1
ATOM 704 N N . ASP A 1 87 ? -27.008 -5.322 17.632 1.00 56.16 87 ASP A N 1
ATOM 705 C CA . ASP A 1 87 ? -26.150 -4.184 17.324 1.00 56.16 87 ASP A CA 1
ATOM 706 C C . ASP A 1 87 ? -24.704 -4.633 17.085 1.00 56.16 87 ASP A C 1
ATOM 708 O O . ASP A 1 87 ? -24.094 -5.370 17.863 1.00 56.16 87 ASP A O 1
ATOM 712 N N . MET A 1 88 ? -24.141 -4.173 15.971 1.00 61.94 88 MET A N 1
ATOM 713 C CA . MET A 1 88 ? -22.752 -4.410 15.598 1.00 61.94 88 MET A CA 1
ATOM 714 C C . MET A 1 88 ? -21.828 -3.645 16.558 1.00 61.94 88 MET A C 1
ATOM 716 O O . MET A 1 88 ? -21.658 -2.434 16.433 1.00 61.94 88 MET A O 1
ATOM 720 N N . ASN A 1 89 ? -21.237 -4.335 17.536 1.00 74.25 89 ASN A N 1
A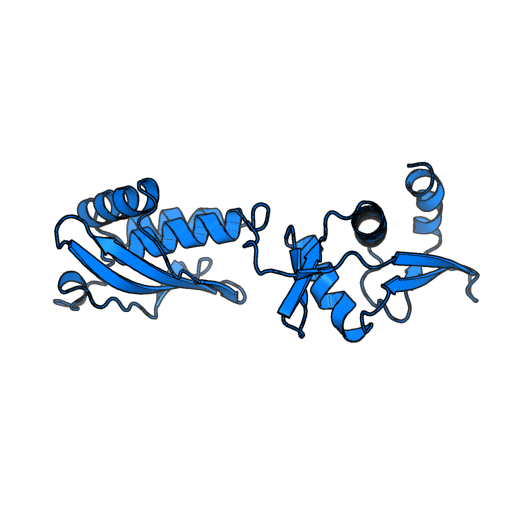TOM 721 C CA . ASN A 1 89 ? -20.429 -3.690 18.571 1.00 74.25 89 ASN A CA 1
ATOM 722 C C . ASN A 1 89 ? -18.935 -3.702 18.209 1.00 74.25 89 ASN A C 1
ATOM 724 O O . ASN A 1 89 ? -18.239 -4.700 18.387 1.00 74.25 89 ASN A O 1
ATOM 728 N N . ILE A 1 90 ? -18.425 -2.579 17.697 1.00 87.69 90 ILE A N 1
ATOM 729 C CA . ILE A 1 90 ? -16.988 -2.401 17.449 1.00 87.69 90 ILE A CA 1
ATOM 730 C C . ILE A 1 90 ? -16.289 -2.067 18.773 1.00 87.69 90 ILE A C 1
ATOM 732 O O . ILE A 1 90 ? -16.489 -0.990 19.344 1.00 87.69 90 ILE A O 1
ATOM 736 N N . CYS A 1 91 ? -15.432 -2.971 19.251 1.00 91.00 91 CYS A N 1
ATOM 737 C CA . CYS A 1 91 ? -14.666 -2.757 20.476 1.00 91.00 91 CYS A CA 1
ATOM 738 C C . CYS A 1 91 ? -13.470 -1.803 20.263 1.00 91.00 91 CYS A C 1
ATOM 740 O O . CYS A 1 91 ? -13.080 -1.466 19.140 1.00 91.00 91 CYS A O 1
ATOM 742 N N . SER A 1 92 ? -12.850 -1.370 21.362 1.00 93.12 92 SER A N 1
ATOM 743 C CA . SER A 1 92 ? -11.681 -0.482 21.338 1.00 93.12 92 SER A CA 1
ATOM 744 C C . SER A 1 92 ? -10.468 -1.103 20.635 1.00 93.12 92 SER A C 1
ATOM 746 O O . SER A 1 92 ? -9.733 -0.385 19.957 1.00 93.12 92 SER A O 1
ATOM 748 N N . HIS A 1 93 ? -10.266 -2.421 20.731 1.00 94.38 93 HIS A N 1
ATOM 749 C CA . HIS A 1 93 ? -9.160 -3.113 20.053 1.00 94.38 93 HIS A CA 1
ATOM 750 C C . HIS A 1 93 ? -9.308 -3.050 18.530 1.00 94.38 93 HIS A C 1
ATOM 752 O O . HIS A 1 93 ? -8.358 -2.718 17.827 1.00 94.38 93 HIS A O 1
ATOM 758 N N . MET A 1 94 ? -10.521 -3.253 18.013 1.00 93.81 94 MET A N 1
ATOM 759 C CA . MET A 1 94 ? -10.796 -3.147 16.576 1.00 93.81 94 MET A CA 1
ATOM 760 C C . MET A 1 94 ? -10.591 -1.725 16.066 1.00 93.81 94 MET A C 1
ATOM 762 O O . MET A 1 94 ? -10.001 -1.531 15.007 1.00 93.81 94 MET A O 1
ATOM 766 N N . VAL A 1 95 ? -11.020 -0.719 16.837 1.00 92.56 95 VAL A N 1
ATOM 767 C CA . VAL A 1 95 ? -10.749 0.684 16.498 1.00 92.56 95 VAL A CA 1
ATOM 768 C C . VAL A 1 95 ? -9.246 0.925 16.381 1.00 92.56 95 VAL A C 1
ATOM 770 O O . VAL A 1 95 ? -8.803 1.522 15.401 1.00 92.56 95 VAL A O 1
ATOM 773 N N . ALA A 1 96 ? -8.458 0.440 17.343 1.00 94.69 96 ALA A N 1
ATOM 774 C CA . ALA A 1 96 ? -7.007 0.592 17.326 1.00 94.69 96 ALA A CA 1
ATOM 775 C C . ALA A 1 96 ? -6.376 -0.075 16.093 1.00 94.69 96 ALA A C 1
ATOM 777 O O . ALA A 1 96 ? -5.570 0.553 15.406 1.00 94.69 96 ALA A O 1
ATOM 778 N N . VAL A 1 97 ? -6.792 -1.306 15.774 1.00 95.38 97 VAL A N 1
ATOM 779 C CA . VAL A 1 97 ? -6.330 -2.060 14.598 1.00 95.38 97 VAL A CA 1
ATOM 780 C C . VAL A 1 97 ? -6.686 -1.350 13.293 1.00 95.38 97 VAL A C 1
ATOM 782 O O . VAL A 1 97 ? -5.822 -1.218 12.432 1.00 95.38 97 VAL A O 1
ATOM 785 N N . VAL A 1 98 ? -7.902 -0.816 13.146 1.00 94.38 98 VAL A N 1
ATOM 786 C CA . VAL A 1 98 ? -8.285 -0.055 11.942 1.00 94.38 98 VAL A CA 1
ATOM 787 C C . VAL A 1 98 ? -7.481 1.229 11.829 1.00 94.38 98 VAL A C 1
ATOM 789 O O . VAL A 1 98 ? -7.021 1.558 10.744 1.00 94.38 98 VAL A O 1
ATOM 792 N N . LEU A 1 99 ? -7.288 1.971 12.921 1.00 91.56 99 LEU A N 1
ATOM 793 C CA . LEU A 1 99 ? -6.501 3.204 12.882 1.00 91.56 99 LEU A CA 1
ATOM 794 C C . LEU A 1 99 ? -5.041 2.921 12.525 1.00 91.56 99 LEU A C 1
ATOM 796 O O . LEU A 1 99 ? -4.504 3.607 11.657 1.00 91.56 99 LEU A O 1
ATOM 800 N N . LYS A 1 100 ? -4.433 1.887 13.121 1.00 92.31 100 LYS A N 1
ATOM 801 C CA . LYS A 1 100 ? -3.074 1.444 12.786 1.00 92.31 100 LYS A CA 1
ATOM 802 C C . LYS A 1 100 ? -2.987 0.940 11.354 1.00 92.31 100 LYS A C 1
ATOM 804 O O . LYS A 1 100 ? -2.038 1.253 10.652 1.00 92.31 100 LYS A O 1
ATOM 809 N N . GLY A 1 101 ? -3.994 0.213 10.896 1.00 89.56 101 GLY A N 1
ATOM 810 C CA . GLY A 1 101 ? -4.054 -0.289 9.538 1.00 89.56 101 GLY A CA 1
ATOM 811 C C . GLY A 1 101 ? -4.258 0.810 8.505 1.00 89.56 101 GLY A C 1
ATOM 812 O O . GLY A 1 101 ? -3.594 0.823 7.482 1.00 89.56 101 GLY A O 1
ATOM 813 N N . VAL A 1 102 ? -5.106 1.801 8.779 1.00 87.19 102 VAL A N 1
ATOM 814 C CA . VAL A 1 102 ? -5.240 3.008 7.953 1.00 87.19 102 VAL A CA 1
ATOM 815 C C . VAL A 1 102 ? -3.945 3.813 7.974 1.00 87.19 102 VAL A C 1
ATOM 817 O O . VAL A 1 102 ? -3.552 4.330 6.933 1.00 87.19 102 VAL A O 1
ATOM 820 N N . GLU A 1 103 ? -3.272 3.913 9.123 1.00 85.69 103 GLU A N 1
ATOM 821 C CA . GLU A 1 103 ? -1.933 4.493 9.226 1.00 85.69 103 GLU A CA 1
ATOM 822 C C . GLU A 1 103 ? -0.958 3.729 8.328 1.00 85.69 103 GLU A C 1
ATOM 824 O O . GLU A 1 103 ? -0.338 4.360 7.490 1.00 85.69 103 GLU A O 1
ATOM 829 N N . HIS A 1 104 ? -0.889 2.399 8.415 1.00 81.12 104 HIS A N 1
ATOM 830 C CA . HIS A 1 104 ? -0.041 1.530 7.595 1.00 81.12 104 HIS A CA 1
ATOM 831 C C . HIS A 1 104 ? -0.352 1.656 6.095 1.00 81.12 104 HIS A C 1
ATOM 833 O O . HIS A 1 104 ? 0.545 1.904 5.296 1.00 81.12 104 HIS A O 1
ATOM 839 N N . LEU A 1 105 ? -1.630 1.615 5.710 1.00 80.19 105 LEU A N 1
ATOM 840 C CA . LEU A 1 105 ? -2.082 1.808 4.329 1.00 80.19 105 LEU A CA 1
ATOM 841 C C . LEU A 1 105 ? -1.777 3.221 3.804 1.00 80.19 105 LEU A C 1
ATOM 843 O O . LEU A 1 105 ? -1.586 3.394 2.603 1.00 80.19 105 LEU A O 1
ATOM 847 N N . ARG A 1 106 ? -1.718 4.233 4.683 1.00 75.00 106 ARG A N 1
ATOM 848 C CA . ARG A 1 106 ? -1.243 5.592 4.359 1.00 75.00 106 ARG A CA 1
ATOM 849 C C . ARG A 1 106 ? 0.291 5.700 4.391 1.00 75.00 106 ARG A C 1
ATOM 851 O O . ARG A 1 106 ? 0.853 6.511 3.662 1.00 75.00 106 ARG A O 1
ATOM 858 N N . ASN A 1 107 ? 0.951 4.884 5.211 1.00 64.94 107 ASN A N 1
ATOM 859 C CA . ASN A 1 107 ? 2.389 4.809 5.464 1.00 64.94 107 ASN A CA 1
ATOM 860 C C . ASN A 1 107 ? 3.099 3.773 4.572 1.00 64.94 107 ASN A C 1
ATOM 862 O O . ASN A 1 107 ? 4.239 3.443 4.872 1.00 64.94 107 ASN A O 1
ATOM 866 N N . LYS A 1 108 ? 2.526 3.306 3.453 1.00 56.22 108 LYS A N 1
ATOM 867 C CA . LYS A 1 108 ? 3.277 2.532 2.432 1.00 56.22 108 LYS A CA 1
ATOM 868 C C . LYS A 1 108 ? 4.579 3.244 1.988 1.00 56.22 108 LYS A C 1
ATOM 870 O O . LYS A 1 108 ? 5.580 2.606 1.687 1.00 56.22 108 LYS A O 1
ATOM 875 N N . ASN A 1 109 ? 4.624 4.570 2.151 1.00 48.25 109 ASN A N 1
ATOM 876 C CA . ASN A 1 109 ? 5.812 5.429 2.067 1.00 48.25 109 ASN A CA 1
ATOM 877 C C . ASN A 1 109 ? 6.812 5.336 3.257 1.00 48.25 109 ASN A C 1
ATOM 879 O O . ASN A 1 109 ? 7.722 6.159 3.354 1.00 48.25 109 ASN A O 1
ATOM 883 N N . LYS A 1 110 ? 6.653 4.444 4.243 1.00 48.62 110 LYS A N 1
ATOM 884 C CA . LYS A 1 110 ? 7.414 4.409 5.518 1.00 48.62 110 LYS A CA 1
ATOM 885 C C . LYS A 1 110 ? 7.638 2.994 6.082 1.00 48.62 110 LYS A C 1
ATOM 887 O O . LYS A 1 110 ? 7.800 2.867 7.292 1.00 48.62 110 LYS A O 1
ATOM 892 N N . GLU A 1 111 ? 7.682 1.947 5.261 1.00 57.09 111 GLU A N 1
ATOM 893 C CA . GLU A 1 111 ? 8.153 0.641 5.751 1.00 57.09 111 GLU A CA 1
ATOM 894 C C . GLU A 1 111 ? 9.553 0.777 6.377 1.00 57.09 111 GLU A C 1
ATOM 896 O O . GLU A 1 111 ? 10.458 1.385 5.796 1.00 57.09 111 GLU A O 1
ATOM 901 N N . THR A 1 112 ? 9.691 0.293 7.611 1.00 57.69 112 THR A N 1
ATOM 902 C CA . THR A 1 112 ? 10.956 0.206 8.344 1.00 57.69 112 THR A CA 1
ATOM 903 C C . THR A 1 112 ? 11.410 -1.241 8.298 1.00 57.69 112 THR A C 1
ATOM 905 O O . THR A 1 112 ? 10.755 -2.093 8.894 1.00 57.69 112 THR A O 1
ATOM 908 N N . LEU A 1 113 ? 12.501 -1.494 7.583 1.00 60.88 113 LEU A N 1
ATOM 909 C CA . LEU A 1 113 ? 13.146 -2.801 7.527 1.00 60.88 113 LEU A CA 1
ATOM 910 C C . LEU A 1 113 ? 13.745 -3.149 8.895 1.00 60.88 113 LEU A C 1
ATOM 912 O O . LEU A 1 113 ? 14.235 -2.269 9.611 1.00 60.88 113 LEU A O 1
ATOM 916 N N . SER A 1 114 ? 13.685 -4.422 9.257 1.00 66.81 114 SER A N 1
ATOM 917 C CA . SER A 1 114 ? 14.432 -5.003 10.366 1.00 66.81 114 SER A CA 1
ATOM 918 C C . SER A 1 114 ? 15.898 -5.223 9.972 1.00 66.81 114 SER A C 1
ATOM 920 O O . SER A 1 114 ? 16.255 -5.191 8.797 1.00 66.81 114 SER A O 1
ATOM 922 N N . ASN A 1 115 ? 16.766 -5.473 10.954 1.00 63.03 115 ASN A N 1
ATOM 923 C CA . ASN A 1 115 ? 18.183 -5.756 10.689 1.00 63.03 115 ASN A CA 1
ATOM 924 C C . ASN A 1 115 ? 18.415 -7.095 9.960 1.00 63.03 115 ASN A C 1
ATOM 926 O O . ASN A 1 115 ? 19.524 -7.339 9.496 1.00 63.03 115 ASN A O 1
ATOM 930 N N . GLU A 1 116 ? 17.407 -7.968 9.913 1.00 66.75 116 GLU A N 1
ATOM 931 C CA . GLU A 1 116 ? 17.475 -9.288 9.275 1.00 66.75 116 GLU A CA 1
ATOM 932 C C . GLU A 1 116 ? 16.986 -9.253 7.817 1.00 66.75 116 GLU A C 1
ATOM 934 O O . GLU A 1 116 ? 17.233 -10.196 7.067 1.00 66.75 116 GLU A O 1
ATOM 939 N N . ASP A 1 117 ? 16.328 -8.165 7.400 1.00 72.19 117 ASP A N 1
ATOM 940 C CA . ASP A 1 117 ? 15.804 -8.021 6.046 1.00 72.19 117 ASP A CA 1
ATOM 941 C C . ASP A 1 117 ? 16.930 -7.756 5.041 1.00 72.19 117 ASP A C 1
ATOM 943 O O . ASP A 1 117 ? 17.768 -6.865 5.209 1.00 72.19 117 ASP A O 1
ATOM 947 N N . VAL A 1 118 ? 16.922 -8.517 3.949 1.00 78.81 118 VAL A N 1
ATOM 948 C CA . VAL A 1 118 ? 17.888 -8.366 2.860 1.00 78.81 118 VAL A CA 1
ATOM 949 C C . VAL A 1 118 ? 17.325 -7.403 1.825 1.00 78.81 118 VAL A C 1
ATOM 951 O O . VAL A 1 118 ? 16.301 -7.688 1.205 1.00 78.81 118 VAL A O 1
ATOM 954 N N . VAL A 1 119 ? 18.013 -6.280 1.613 1.00 85.31 119 VAL A N 1
ATOM 955 C CA . VAL A 1 119 ? 17.686 -5.327 0.545 1.00 85.31 119 VAL A CA 1
ATOM 956 C C . VAL A 1 119 ? 18.569 -5.590 -0.661 1.00 85.31 119 VAL A C 1
ATOM 958 O O . VAL A 1 119 ? 19.796 -5.548 -0.554 1.00 85.31 119 VAL A O 1
ATOM 961 N N . ILE A 1 120 ? 17.948 -5.826 -1.810 1.00 87.06 120 ILE A N 1
ATOM 962 C CA . ILE A 1 120 ? 18.640 -5.916 -3.091 1.00 87.06 120 ILE A CA 1
ATOM 963 C C . ILE A 1 120 ? 18.660 -4.544 -3.764 1.00 87.06 120 ILE A C 1
ATOM 965 O O . ILE A 1 120 ? 17.668 -3.814 -3.749 1.00 87.06 120 ILE A O 1
ATOM 969 N N . ASN A 1 121 ? 19.799 -4.210 -4.372 1.00 87.00 121 ASN A N 1
ATOM 970 C CA . ASN A 1 121 ? 19.917 -3.054 -5.252 1.00 87.00 121 ASN A CA 1
ATOM 971 C C . ASN A 1 121 ? 20.439 -3.501 -6.628 1.00 87.00 121 ASN A C 1
ATOM 973 O O . ASN A 1 121 ? 21.656 -3.547 -6.834 1.00 87.00 121 ASN A O 1
ATOM 977 N N . PRO A 1 122 ? 19.547 -3.948 -7.526 1.00 89.50 122 PRO A N 1
ATOM 978 C CA . PRO A 1 122 ? 19.938 -4.495 -8.813 1.00 89.50 122 PRO A CA 1
ATOM 979 C C . PRO A 1 122 ? 20.364 -3.389 -9.774 1.00 89.50 122 PRO A C 1
ATOM 981 O O . PRO A 1 122 ? 19.824 -2.283 -9.767 1.00 89.50 122 PRO A O 1
ATOM 984 N N . ARG A 1 123 ? 21.276 -3.713 -10.691 1.00 90.75 123 ARG A N 1
ATOM 985 C CA . ARG A 1 123 ? 21.536 -2.835 -11.825 1.00 90.75 123 ARG A CA 1
ATOM 986 C C . ARG A 1 123 ? 20.311 -2.791 -12.736 1.00 90.75 123 ARG A C 1
ATOM 988 O O . ARG A 1 123 ? 19.784 -3.833 -13.129 1.00 90.75 123 ARG A O 1
ATOM 995 N N . VAL A 1 124 ? 19.915 -1.586 -13.133 1.00 92.25 124 VAL A N 1
ATOM 996 C CA . VAL A 1 124 ? 18.810 -1.368 -14.068 1.00 92.25 124 VAL A CA 1
ATOM 997 C C . VAL A 1 124 ? 19.350 -0.867 -15.402 1.00 92.25 124 VAL A C 1
ATOM 999 O O . VAL A 1 124 ? 20.165 0.053 -15.460 1.00 92.25 124 VAL A O 1
ATOM 1002 N N . ILE A 1 125 ? 18.905 -1.482 -16.493 1.00 90.75 125 ILE A N 1
ATOM 1003 C CA . ILE A 1 125 ? 19.256 -1.097 -17.856 1.00 90.75 125 ILE A CA 1
ATOM 1004 C C . ILE A 1 125 ? 17.965 -0.805 -18.606 1.00 90.75 125 ILE A C 1
ATOM 1006 O O . ILE A 1 125 ? 17.107 -1.669 -18.771 1.00 90.75 125 ILE A O 1
ATOM 1010 N N . PHE A 1 126 ? 17.846 0.424 -19.096 1.00 90.44 126 PHE A N 1
ATOM 1011 C CA . PHE A 1 126 ? 16.773 0.820 -19.995 1.00 90.44 126 PHE A CA 1
ATOM 1012 C C . PHE A 1 126 ? 17.380 1.270 -21.316 1.00 90.44 126 PHE A C 1
ATOM 1014 O O . PHE A 1 126 ? 18.072 2.287 -21.370 1.00 90.44 126 PHE A O 1
ATOM 1021 N N . TYR A 1 127 ? 17.145 0.510 -22.383 1.00 87.62 127 TYR A N 1
ATOM 1022 C CA . TYR A 1 127 ? 17.674 0.844 -23.701 1.00 87.62 127 TYR A CA 1
ATOM 1023 C C . TYR A 1 127 ? 16.553 1.156 -24.683 1.00 87.62 127 TYR A C 1
ATOM 1025 O O . TYR A 1 127 ? 15.541 0.459 -24.762 1.00 87.62 127 TYR A O 1
ATOM 1033 N N . ILE A 1 128 ? 16.762 2.214 -25.463 1.00 87.81 128 ILE A N 1
ATOM 1034 C CA . ILE A 1 128 ? 15.856 2.652 -26.521 1.00 87.81 128 ILE A CA 1
ATOM 1035 C C . ILE A 1 128 ? 16.443 2.209 -27.859 1.00 87.81 128 ILE A C 1
ATOM 1037 O O . ILE A 1 128 ? 17.637 2.348 -28.114 1.00 87.81 128 ILE A O 1
ATOM 1041 N N . SER A 1 129 ? 15.596 1.666 -28.722 1.00 85.62 129 SER A N 1
ATOM 1042 C CA . SER A 1 129 ? 15.957 1.157 -30.040 1.00 85.62 129 SER A CA 1
ATOM 1043 C C . SER A 1 129 ? 15.009 1.698 -31.107 1.00 85.62 129 SER A C 1
ATOM 1045 O O . SER A 1 129 ? 13.865 2.066 -30.832 1.00 85.62 129 SER A O 1
ATOM 1047 N N . GLN A 1 130 ? 15.473 1.754 -32.354 1.00 79.69 130 GLN A N 1
ATOM 1048 C CA . GLN A 1 130 ? 14.585 2.058 -33.472 1.00 79.69 130 GLN A CA 1
ATOM 1049 C C . GLN A 1 130 ? 13.678 0.858 -33.744 1.00 79.69 130 GLN A C 1
ATOM 1051 O O . GLN A 1 130 ? 14.159 -0.261 -33.921 1.00 79.69 130 GLN A O 1
ATOM 1056 N N . SER A 1 131 ? 12.370 1.096 -33.818 1.00 71.38 131 SER A N 1
ATOM 1057 C CA . SER A 1 131 ? 11.409 0.086 -34.250 1.00 71.38 131 SER A CA 1
ATOM 1058 C C . SER A 1 131 ? 10.979 0.333 -35.695 1.00 71.38 131 SER A C 1
ATOM 1060 O O . SER A 1 131 ? 11.056 1.448 -36.218 1.00 71.38 131 SER A O 1
ATOM 1062 N N . ARG A 1 132 ? 10.504 -0.719 -36.368 1.00 65.81 132 ARG A N 1
ATOM 1063 C CA . ARG A 1 132 ? 9.848 -0.565 -37.673 1.00 65.81 132 ARG A CA 1
ATOM 1064 C C . ARG A 1 132 ? 8.477 0.082 -37.452 1.00 65.81 132 ARG A C 1
ATOM 1066 O O . ARG A 1 132 ? 7.787 -0.257 -36.494 1.00 65.81 132 ARG A O 1
ATOM 1073 N N . ASN A 1 133 ? 8.073 0.964 -38.369 1.00 63.06 133 ASN A N 1
ATOM 1074 C CA . ASN A 1 133 ? 6.799 1.711 -38.358 1.00 63.06 133 ASN A CA 1
ATOM 1075 C C . ASN A 1 133 ? 6.808 2.973 -37.481 1.00 63.06 133 ASN A C 1
ATOM 1077 O O . ASN A 1 133 ? 5.847 3.266 -36.772 1.00 63.06 133 ASN A O 1
ATOM 1081 N N . SER A 1 134 ? 7.901 3.727 -37.565 1.00 66.75 134 SER A N 1
ATOM 1082 C CA . SER A 1 134 ? 8.052 5.084 -37.035 1.00 66.75 134 SER A CA 1
ATOM 1083 C C . SER A 1 134 ? 8.177 5.213 -35.519 1.00 66.75 134 SER A C 1
ATOM 1085 O O . SER A 1 134 ? 8.820 6.170 -35.130 1.00 66.75 134 SER A O 1
ATOM 1087 N N . ASN A 1 135 ? 7.666 4.296 -34.692 1.00 73.88 135 ASN A N 1
ATOM 1088 C CA . ASN A 1 135 ? 7.805 4.350 -33.227 1.00 73.88 135 ASN A CA 1
ATOM 1089 C C . ASN A 1 135 ? 9.215 3.969 -32.737 1.00 73.88 135 ASN A C 1
ATOM 1091 O O . ASN A 1 135 ? 9.936 3.216 -33.396 1.00 73.88 135 ASN A O 1
ATOM 1095 N N . LEU A 1 136 ? 9.573 4.401 -31.525 1.00 86.88 136 LEU A N 1
ATOM 1096 C CA . LEU A 1 136 ? 10.735 3.866 -30.810 1.00 86.88 136 LEU A CA 1
ATOM 1097 C C . LEU A 1 136 ? 10.327 2.622 -30.010 1.00 86.88 136 LEU A C 1
ATOM 1099 O O . LEU A 1 136 ? 9.227 2.545 -29.461 1.00 86.88 136 LEU A O 1
ATOM 1103 N N . GLY A 1 137 ? 11.205 1.626 -29.973 1.00 87.69 137 GLY A N 1
ATOM 1104 C CA . GLY A 1 137 ? 11.108 0.495 -29.057 1.00 87.69 137 GLY A CA 1
ATOM 1105 C C . GLY A 1 137 ? 11.941 0.766 -27.813 1.00 87.69 137 GLY A C 1
ATOM 1106 O O . GLY A 1 137 ? 12.953 1.460 -27.886 1.00 87.69 137 GLY A O 1
ATOM 1107 N N . ALA A 1 138 ? 11.551 0.198 -26.684 1.00 89.12 138 ALA A N 1
ATOM 1108 C CA . ALA A 1 138 ? 12.378 0.184 -25.492 1.00 89.12 138 ALA A CA 1
ATOM 1109 C C . ALA A 1 138 ? 12.361 -1.198 -24.845 1.00 89.12 138 ALA A C 1
ATOM 1111 O O . ALA A 1 138 ? 11.434 -1.984 -25.048 1.00 89.12 138 ALA A O 1
ATOM 1112 N N . ASN A 1 139 ? 13.401 -1.487 -24.077 1.00 90.75 139 ASN A N 1
ATOM 1113 C CA . ASN A 1 139 ? 13.452 -2.659 -23.224 1.00 90.75 139 ASN A CA 1
ATOM 1114 C C . ASN A 1 139 ? 13.985 -2.252 -21.852 1.00 90.75 139 ASN A C 1
ATOM 1116 O O . ASN A 1 139 ? 14.892 -1.421 -21.751 1.00 90.75 139 ASN A O 1
ATOM 1120 N N . LEU A 1 140 ? 13.399 -2.860 -20.828 1.00 92.75 140 LEU A N 1
ATOM 1121 C CA . LEU A 1 140 ? 13.810 -2.751 -19.442 1.00 92.75 140 LEU A CA 1
ATOM 1122 C C . LEU A 1 140 ? 14.405 -4.091 -19.017 1.00 92.75 140 LEU A C 1
ATOM 1124 O O . LEU A 1 140 ? 13.798 -5.140 -19.233 1.00 92.75 140 LEU A O 1
ATOM 1128 N N . GLU A 1 141 ? 15.573 -4.037 -18.397 1.00 94.19 141 GLU A N 1
ATOM 1129 C CA . GLU A 1 141 ? 16.218 -5.168 -17.747 1.00 94.19 141 GLU A CA 1
ATOM 1130 C C . GLU A 1 141 ? 16.615 -4.756 -16.330 1.00 94.19 141 GLU A C 1
ATOM 1132 O O . GLU A 1 141 ? 17.287 -3.746 -16.126 1.00 94.19 141 GLU A O 1
ATOM 1137 N N . ILE A 1 142 ? 16.177 -5.539 -15.351 1.00 94.19 142 ILE A N 1
ATOM 1138 C CA . ILE A 1 142 ? 16.529 -5.407 -13.941 1.00 94.19 142 ILE A CA 1
ATOM 1139 C C . ILE A 1 142 ? 17.317 -6.661 -13.567 1.00 94.19 142 ILE A C 1
ATOM 1141 O O . ILE A 1 142 ? 16.804 -7.777 -13.675 1.00 94.19 142 ILE A O 1
ATOM 1145 N N . GLU A 1 143 ? 18.582 -6.486 -13.189 1.00 93.69 143 GLU A N 1
ATOM 1146 C CA . GLU A 1 143 ? 19.504 -7.588 -12.916 1.00 93.69 143 GLU A CA 1
ATOM 1147 C C . GLU A 1 143 ? 18.950 -8.543 -11.851 1.00 93.69 143 GLU A C 1
ATOM 1149 O O . GLU A 1 143 ? 18.530 -8.125 -10.775 1.00 93.69 143 GLU A O 1
ATOM 1154 N N . GLY A 1 144 ? 18.954 -9.843 -12.158 1.00 91.19 144 GLY A N 1
ATOM 1155 C CA . GLY A 1 144 ? 18.489 -10.881 -11.235 1.00 91.19 144 GLY A CA 1
ATOM 1156 C C . GLY A 1 144 ? 16.970 -10.955 -11.051 1.00 91.19 144 GLY A C 1
ATOM 1157 O O . GLY A 1 144 ? 16.517 -11.783 -10.265 1.00 91.19 144 GLY A O 1
ATOM 1158 N N . ILE A 1 145 ? 16.181 -10.149 -11.772 1.00 94.12 145 ILE A N 1
ATOM 1159 C CA . ILE A 1 145 ? 14.718 -10.137 -11.663 1.00 94.12 145 ILE A CA 1
ATOM 1160 C C . ILE A 1 145 ? 14.070 -10.579 -12.977 1.00 94.12 145 ILE A C 1
ATOM 1162 O O . ILE A 1 145 ? 14.289 -9.988 -14.037 1.00 94.12 145 ILE A O 1
ATOM 1166 N N . ASP A 1 146 ? 13.222 -11.603 -12.883 1.00 93.69 146 ASP A N 1
ATOM 1167 C CA . ASP A 1 146 ? 12.421 -12.098 -14.000 1.00 93.69 146 ASP A CA 1
ATOM 1168 C C . ASP A 1 146 ? 11.365 -11.068 -14.440 1.00 93.69 146 ASP A C 1
ATOM 1170 O O . ASP A 1 146 ? 10.715 -10.422 -13.613 1.00 93.69 146 ASP A O 1
ATOM 1174 N N . LYS A 1 147 ? 11.164 -10.930 -15.756 1.00 92.25 147 LYS A N 1
ATOM 1175 C CA . LYS A 1 147 ? 10.224 -9.954 -16.331 1.00 92.25 147 LYS A CA 1
ATOM 1176 C C . LYS A 1 147 ? 8.778 -10.154 -15.886 1.00 92.25 147 LYS A C 1
ATOM 1178 O O . LYS A 1 147 ? 8.039 -9.176 -15.807 1.00 92.25 147 LYS A O 1
ATOM 1183 N N . SER A 1 148 ? 8.382 -11.378 -15.533 1.00 91.62 148 SER A N 1
ATOM 1184 C CA . SER A 1 148 ? 7.047 -11.656 -14.991 1.00 91.62 148 SER A CA 1
ATOM 1185 C C . SER A 1 148 ? 6.754 -10.929 -13.670 1.00 91.62 148 SER A C 1
ATOM 1187 O O . SER A 1 148 ? 5.588 -10.796 -13.293 1.00 91.62 148 SER A O 1
ATOM 1189 N N . GLU A 1 149 ? 7.780 -10.415 -12.981 1.00 93.00 149 GLU A N 1
ATOM 1190 C CA . GLU A 1 149 ? 7.628 -9.644 -11.744 1.00 93.00 149 GLU A CA 1
ATOM 1191 C C . GLU A 1 149 ? 7.476 -8.132 -11.988 1.00 93.00 149 GLU A C 1
ATOM 1193 O O . GLU A 1 149 ? 7.028 -7.404 -11.098 1.00 93.00 149 GLU A O 1
ATOM 1198 N N . TYR A 1 150 ? 7.786 -7.631 -13.190 1.00 94.44 150 TYR A N 1
ATOM 1199 C CA . TYR A 1 150 ? 7.904 -6.188 -13.444 1.00 94.44 150 TYR A CA 1
ATOM 1200 C C . TYR A 1 150 ? 6.580 -5.452 -13.251 1.00 94.44 150 TYR A C 1
ATOM 1202 O O . TYR A 1 150 ? 6.567 -4.378 -12.653 1.00 94.44 150 TYR A O 1
ATOM 1210 N N . ASP A 1 151 ? 5.458 -6.053 -13.652 1.00 91.69 151 ASP A N 1
ATOM 1211 C CA . ASP A 1 151 ? 4.128 -5.479 -13.423 1.00 91.69 151 ASP A CA 1
ATOM 1212 C C . ASP A 1 151 ? 3.832 -5.291 -11.931 1.00 91.69 151 ASP A C 1
ATOM 1214 O O . ASP A 1 151 ? 3.227 -4.295 -11.524 1.00 91.69 151 ASP A O 1
ATOM 1218 N N . LYS A 1 152 ? 4.266 -6.236 -11.089 1.00 90.88 152 LYS A N 1
ATOM 1219 C CA . LYS A 1 152 ? 4.041 -6.176 -9.640 1.00 90.88 152 LYS A CA 1
ATOM 1220 C C . LYS A 1 152 ? 4.948 -5.139 -8.992 1.00 90.88 152 LYS A C 1
ATOM 1222 O O . LYS A 1 152 ? 4.472 -4.365 -8.162 1.00 90.88 152 LYS A O 1
ATOM 1227 N N . ILE A 1 153 ? 6.209 -5.078 -9.412 1.00 93.19 153 ILE A N 1
ATOM 1228 C CA . ILE A 1 153 ? 7.173 -4.064 -8.973 1.00 93.19 153 ILE A CA 1
ATOM 1229 C C . ILE A 1 153 ? 6.673 -2.666 -9.356 1.00 93.19 153 ILE A C 1
ATOM 1231 O O . ILE A 1 153 ? 6.584 -1.778 -8.506 1.00 93.19 153 ILE A O 1
ATOM 1235 N N . PHE A 1 154 ? 6.269 -2.476 -10.614 1.00 92.81 154 PHE A N 1
ATOM 1236 C CA . PHE A 1 154 ? 5.745 -1.205 -11.101 1.00 92.81 154 PHE A CA 1
ATOM 1237 C C . PHE A 1 154 ? 4.438 -0.822 -10.397 1.00 92.81 154 PHE A C 1
ATOM 1239 O O . PHE A 1 154 ? 4.231 0.341 -10.053 1.00 92.81 154 PHE A O 1
ATOM 1246 N N . LYS A 1 155 ? 3.569 -1.793 -10.094 1.00 86.81 155 LYS A N 1
ATOM 1247 C CA . LYS A 1 155 ? 2.385 -1.557 -9.262 1.00 86.81 155 LYS A CA 1
ATOM 1248 C C . LYS A 1 155 ? 2.759 -1.098 -7.852 1.00 86.81 155 LYS A C 1
ATOM 1250 O O . LYS A 1 155 ? 2.170 -0.133 -7.375 1.00 86.81 155 LYS A O 1
ATOM 1255 N N . SER A 1 156 ? 3.737 -1.732 -7.202 1.00 85.19 156 SER A N 1
ATOM 1256 C CA . SER A 1 156 ? 4.246 -1.281 -5.899 1.00 85.19 156 SER A CA 1
ATOM 1257 C C . SER A 1 156 ? 4.800 0.147 -5.973 1.00 85.19 156 SER A C 1
ATOM 1259 O O . SER A 1 156 ? 4.507 0.962 -5.098 1.00 85.19 156 SER A O 1
ATOM 1261 N N . TYR A 1 157 ? 5.511 0.492 -7.048 1.00 88.44 157 TYR A N 1
ATOM 1262 C CA . TYR A 1 157 ? 5.942 1.866 -7.312 1.00 88.44 157 TYR A CA 1
ATOM 1263 C C . TYR A 1 157 ? 4.749 2.833 -7.423 1.00 88.44 157 TYR A C 1
ATOM 1265 O O . TYR A 1 157 ? 4.700 3.832 -6.706 1.00 88.44 157 TYR A O 1
ATOM 1273 N N . LYS A 1 158 ? 3.733 2.516 -8.241 1.00 83.06 158 LYS 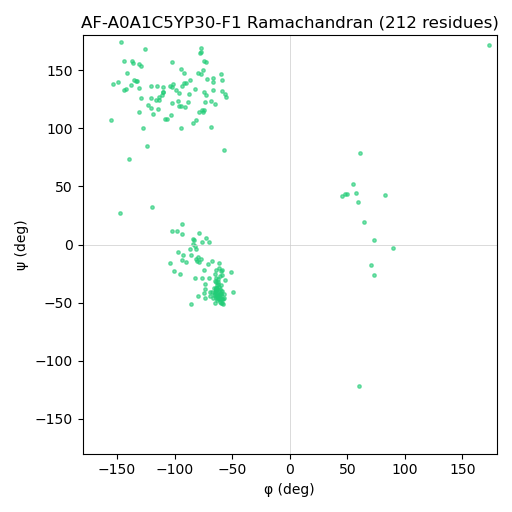A N 1
ATOM 1274 C CA . LYS A 1 158 ? 2.526 3.356 -8.396 1.00 83.06 158 LYS A CA 1
ATOM 1275 C C . LYS A 1 158 ? 1.724 3.506 -7.105 1.00 83.06 158 LYS A C 1
ATOM 1277 O O . LYS A 1 158 ? 1.126 4.555 -6.859 1.00 83.06 158 LYS A O 1
ATOM 1282 N N . ASP A 1 159 ? 1.734 2.475 -6.270 1.00 78.94 159 ASP A N 1
ATOM 1283 C CA . ASP A 1 159 ? 1.124 2.475 -4.942 1.00 78.94 159 ASP A CA 1
ATOM 1284 C C . ASP A 1 159 ? 1.967 3.242 -3.898 1.00 78.94 159 AS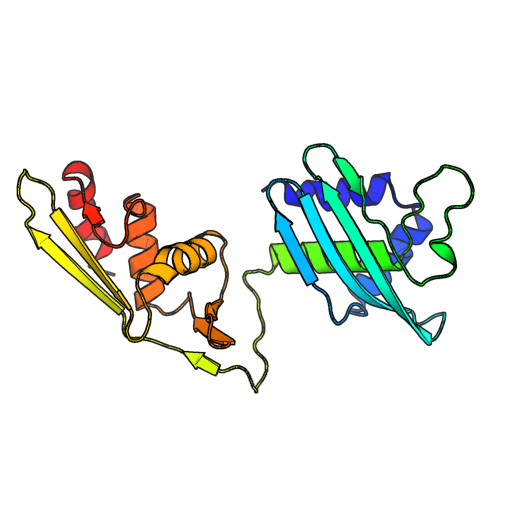P A C 1
ATOM 1286 O O . ASP A 1 159 ? 1.552 3.352 -2.741 1.00 78.94 159 ASP A O 1
ATOM 1290 N N . ASN A 1 160 ? 3.098 3.835 -4.307 1.00 75.81 160 ASN A N 1
ATOM 1291 C CA . ASN A 1 160 ? 4.046 4.594 -3.488 1.00 75.81 160 ASN A CA 1
ATOM 1292 C C . ASN A 1 160 ? 4.618 3.776 -2.319 1.00 75.81 160 ASN A C 1
ATOM 1294 O O . ASN A 1 160 ? 4.686 4.241 -1.177 1.00 75.81 160 ASN A O 1
ATOM 1298 N N . TYR A 1 161 ? 4.996 2.528 -2.588 1.00 78.00 161 TYR A N 1
ATOM 1299 C CA . TYR A 1 161 ? 5.795 1.753 -1.649 1.00 78.00 161 TYR A CA 1
ATOM 1300 C C . TYR A 1 161 ? 7.264 2.183 -1.689 1.00 78.00 161 TYR A C 1
ATOM 1302 O O . TYR A 1 161 ? 7.793 2.525 -2.743 1.00 78.00 161 TYR A O 1
ATOM 1310 N N . LYS A 1 162 ? 7.940 2.127 -0.535 1.00 81.31 162 LYS A N 1
ATOM 1311 C CA . LYS A 1 162 ? 9.406 2.252 -0.477 1.00 81.31 162 LYS A CA 1
ATOM 1312 C C . LYS A 1 162 ? 10.114 1.008 -0.987 1.00 81.31 162 LYS A C 1
ATOM 1314 O O . LYS A 1 162 ? 11.143 1.133 -1.634 1.00 81.31 162 LYS A O 1
ATOM 1319 N N . TYR A 1 163 ? 9.565 -0.160 -0.674 1.00 85.44 163 TYR A N 1
ATOM 1320 C CA . TYR A 1 163 ? 10.150 -1.442 -1.019 1.00 85.44 163 TYR A CA 1
ATOM 1321 C C . TYR A 1 163 ? 9.121 -2.335 -1.707 1.00 85.44 163 TYR A C 1
ATOM 1323 O O . TYR A 1 163 ? 7.916 -2.207 -1.488 1.00 85.44 163 TYR A O 1
ATOM 1331 N N . HIS A 1 164 ? 9.600 -3.256 -2.530 1.00 85.94 164 HIS A N 1
ATOM 1332 C CA . HIS A 1 164 ? 8.809 -4.356 -3.062 1.00 85.94 164 HIS A CA 1
ATOM 1333 C C . HIS A 1 164 ? 9.343 -5.674 -2.494 1.00 85.94 164 HIS A C 1
ATOM 1335 O O . HIS A 1 164 ? 10.532 -5.952 -2.622 1.00 85.94 164 HIS A O 1
ATOM 1341 N N . LEU A 1 165 ? 8.475 -6.465 -1.854 1.00 82.75 165 LEU A N 1
ATOM 1342 C CA . LEU A 1 165 ? 8.823 -7.797 -1.354 1.00 82.75 165 LEU A CA 1
ATOM 1343 C C . LEU A 1 165 ? 8.888 -8.780 -2.524 1.00 82.75 165 LEU A C 1
ATOM 1345 O O . LEU A 1 165 ? 7.866 -9.090 -3.136 1.00 82.75 165 LEU A O 1
ATOM 1349 N N . MET A 1 166 ? 10.087 -9.275 -2.792 1.00 86.62 166 MET A N 1
ATOM 1350 C CA . MET A 1 166 ? 10.369 -10.262 -3.821 1.00 86.62 166 MET A CA 1
ATOM 1351 C C . MET A 1 166 ? 9.857 -11.655 -3.412 1.00 86.62 166 MET A C 1
ATOM 1353 O O . MET A 1 166 ? 9.740 -11.955 -2.219 1.00 86.62 166 MET A O 1
ATOM 1357 N N . PRO A 1 167 ? 9.603 -12.562 -4.377 1.00 78.94 167 PRO A N 1
ATOM 1358 C CA . PRO A 1 167 ? 9.165 -13.929 -4.084 1.00 78.94 167 PRO A CA 1
ATOM 1359 C C . PRO A 1 167 ? 10.126 -14.748 -3.209 1.00 78.94 167 PRO A C 1
ATOM 1361 O O . PRO A 1 167 ? 9.690 -15.677 -2.534 1.00 78.94 167 PRO A O 1
ATOM 1364 N N . ASP A 1 168 ? 11.420 -14.421 -3.226 1.00 78.06 168 ASP A N 1
ATOM 1365 C CA . ASP A 1 168 ? 12.451 -15.068 -2.406 1.00 78.06 168 ASP A CA 1
ATOM 1366 C C . ASP A 1 168 ? 12.535 -14.513 -0.971 1.00 78.06 168 ASP A C 1
ATOM 1368 O O . ASP A 1 168 ? 13.325 -15.003 -0.165 1.00 78.06 168 ASP A O 1
ATOM 1372 N N . GLY A 1 169 ? 11.702 -13.521 -0.639 1.00 73.06 169 GLY A N 1
ATOM 1373 C CA . GLY A 1 169 ? 11.659 -12.866 0.665 1.00 73.06 169 GLY A CA 1
ATOM 1374 C C . GLY A 1 169 ? 12.582 -11.653 0.805 1.00 73.06 169 GLY A C 1
ATOM 1375 O O . GLY A 1 169 ? 12.551 -11.008 1.851 1.00 73.06 169 GLY A O 1
ATOM 1376 N N . SER A 1 170 ? 13.382 -11.319 -0.213 1.00 82.75 170 SER A N 1
ATOM 1377 C CA . SER A 1 170 ? 14.189 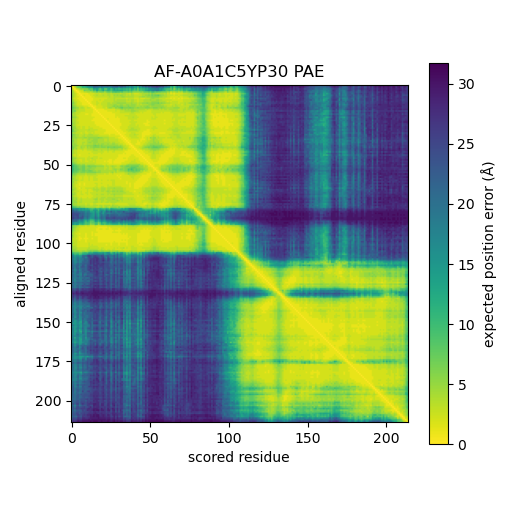-10.094 -0.228 1.00 82.75 170 SER A CA 1
ATOM 1378 C C . SER A 1 170 ? 13.351 -8.852 -0.557 1.00 82.75 170 SER A C 1
ATOM 1380 O O . SER A 1 170 ? 12.229 -8.947 -1.051 1.00 82.75 170 SER A O 1
ATOM 1382 N N . TYR A 1 171 ? 13.888 -7.663 -0.293 1.00 87.31 171 TYR A N 1
ATOM 1383 C CA . TYR A 1 171 ? 13.232 -6.391 -0.588 1.00 87.31 171 TYR A CA 1
ATOM 1384 C C . TYR A 1 171 ? 13.984 -5.627 -1.674 1.00 87.31 171 TYR A C 1
ATOM 1386 O O . TYR A 1 171 ? 15.170 -5.346 -1.536 1.00 87.31 171 TYR A O 1
ATOM 1394 N N . LEU A 1 172 ? 13.283 -5.221 -2.726 1.00 90.06 172 LEU A N 1
ATOM 1395 C CA . LEU A 1 172 ? 13.786 -4.281 -3.725 1.00 90.06 172 LEU A CA 1
ATOM 1396 C C . LEU A 1 172 ? 13.481 -2.846 -3.281 1.00 90.06 172 LEU A C 1
ATOM 1398 O O . LEU A 1 172 ? 12.310 -2.522 -3.081 1.00 90.06 172 LEU A O 1
ATOM 1402 N N . ASP A 1 173 ? 14.490 -1.980 -3.146 1.00 88.31 173 ASP A N 1
ATOM 1403 C CA . ASP A 1 173 ? 14.257 -0.548 -2.886 1.00 88.31 173 ASP A CA 1
ATOM 1404 C C . ASP A 1 173 ? 13.759 0.154 -4.154 1.00 88.31 173 ASP A C 1
ATOM 1406 O O . ASP A 1 173 ? 14.459 0.258 -5.158 1.00 88.31 173 ASP A O 1
ATOM 1410 N N . LEU A 1 174 ? 12.528 0.656 -4.100 1.00 88.50 174 LEU A N 1
ATOM 1411 C CA . LEU A 1 174 ? 11.874 1.351 -5.209 1.00 88.50 174 LEU A CA 1
ATOM 1412 C C . LEU A 1 174 ? 12.290 2.822 -5.315 1.00 88.50 174 LEU A C 1
ATOM 1414 O O . LEU A 1 174 ? 11.855 3.516 -6.231 1.00 88.50 174 LEU A O 1
ATOM 1418 N N . ARG A 1 175 ? 13.104 3.301 -4.368 1.00 83.00 175 ARG A N 1
ATOM 1419 C CA . ARG A 1 175 ? 13.696 4.645 -4.360 1.00 83.00 175 ARG A CA 1
ATOM 1420 C C . ARG A 1 175 ? 15.154 4.631 -4.804 1.00 83.00 175 ARG A C 1
ATOM 1422 O O . ARG A 1 175 ? 15.859 5.619 -4.593 1.00 83.00 175 ARG A O 1
ATOM 1429 N N . ASP A 1 176 ? 15.634 3.514 -5.349 1.00 81.44 176 ASP A N 1
ATOM 1430 C CA . ASP A 1 176 ? 16.910 3.541 -6.046 1.00 81.44 176 ASP A CA 1
ATOM 1431 C C . ASP A 1 176 ? 16.821 4.542 -7.204 1.00 81.44 176 ASP A C 1
ATOM 1433 O O . ASP A 1 176 ? 15.845 4.564 -7.958 1.00 81.44 176 ASP A O 1
ATOM 1437 N N . ASN A 1 177 ? 17.830 5.405 -7.309 1.00 79.88 177 ASN A N 1
ATOM 1438 C CA . ASN A 1 177 ? 17.788 6.570 -8.183 1.00 79.88 177 ASN A CA 1
ATOM 1439 C C . ASN A 1 177 ? 17.591 6.182 -9.656 1.00 79.88 177 ASN A C 1
ATOM 1441 O O . ASN A 1 177 ? 16.902 6.900 -10.379 1.00 79.88 177 ASN A O 1
ATOM 1445 N N . ASP A 1 178 ? 18.147 5.055 -10.106 1.00 88.50 178 ASP A N 1
ATOM 1446 C CA . ASP A 1 178 ? 18.028 4.637 -11.503 1.00 88.50 178 ASP A CA 1
ATOM 1447 C C . ASP A 1 178 ? 16.664 3.985 -11.767 1.00 88.50 178 ASP A C 1
ATOM 1449 O O . ASP A 1 178 ? 15.982 4.337 -12.738 1.00 88.50 178 ASP A O 1
ATOM 1453 N N . LEU A 1 179 ? 16.217 3.099 -10.870 1.00 91.12 179 LEU A N 1
ATOM 1454 C CA . LEU A 1 179 ? 14.909 2.447 -10.976 1.00 91.12 179 LEU A CA 1
ATOM 1455 C C . LEU A 1 179 ? 13.759 3.464 -10.904 1.00 91.12 179 LEU A C 1
ATOM 1457 O O . LEU A 1 179 ? 12.854 3.441 -11.742 1.00 91.12 179 LEU A O 1
ATOM 1461 N N . GLU A 1 180 ? 13.816 4.393 -9.946 1.00 90.75 180 GLU A N 1
ATOM 1462 C CA . GLU A 1 180 ? 12.809 5.439 -9.758 1.00 90.75 180 GLU A CA 1
ATOM 1463 C C . GLU A 1 180 ? 12.728 6.358 -10.985 1.00 90.75 180 GLU A C 1
ATOM 1465 O O . GLU A 1 180 ? 11.629 6.646 -11.473 1.00 90.75 180 GLU A O 1
ATOM 1470 N N . LYS A 1 181 ? 13.876 6.790 -11.532 1.00 89.31 181 LYS A N 1
ATOM 1471 C CA . LYS A 1 181 ? 13.932 7.613 -12.753 1.00 89.31 181 LYS A CA 1
ATOM 1472 C C . LYS A 1 181 ? 13.280 6.905 -13.939 1.00 89.31 181 LYS A C 1
ATOM 1474 O O . LYS A 1 181 ? 12.465 7.510 -14.643 1.00 89.31 181 LYS A O 1
ATOM 1479 N N . ILE A 1 182 ? 13.599 5.627 -14.148 1.00 91.62 182 ILE A N 1
ATOM 1480 C CA . ILE A 1 182 ? 13.060 4.837 -15.260 1.00 91.62 182 ILE A CA 1
ATOM 1481 C C . ILE A 1 182 ? 11.553 4.625 -15.098 1.00 91.62 182 ILE A C 1
ATOM 1483 O O . ILE A 1 182 ? 10.799 4.858 -16.043 1.00 91.62 182 ILE A O 1
ATOM 1487 N N . PHE A 1 183 ? 11.082 4.253 -13.908 1.00 92.56 183 PHE A N 1
ATOM 1488 C CA . PHE A 1 183 ? 9.650 4.086 -13.657 1.00 92.56 183 PHE A CA 1
ATOM 1489 C C . PHE A 1 183 ? 8.873 5.388 -13.787 1.00 92.56 183 PHE A C 1
ATOM 1491 O O . PHE A 1 183 ? 7.798 5.393 -14.388 1.00 92.56 183 PHE A O 1
ATOM 1498 N N . LYS A 1 184 ? 9.437 6.508 -13.331 1.00 89.94 184 LYS A N 1
ATOM 1499 C CA . LYS A 1 184 ? 8.844 7.830 -13.537 1.00 89.94 184 LYS A CA 1
ATOM 1500 C C . LYS A 1 184 ? 8.720 8.166 -15.021 1.00 89.94 184 LYS A C 1
ATOM 1502 O O . LYS A 1 184 ? 7.687 8.692 -15.439 1.00 89.94 184 LYS A O 1
ATOM 1507 N N . MET A 1 185 ? 9.734 7.854 -15.827 1.00 89.38 185 MET A N 1
ATOM 1508 C CA . MET A 1 185 ? 9.674 8.026 -17.280 1.00 89.38 185 MET A CA 1
ATOM 1509 C C . MET A 1 185 ? 8.585 7.139 -17.899 1.00 89.38 185 MET A C 1
ATOM 1511 O O . MET A 1 185 ? 7.760 7.634 -18.665 1.00 89.38 185 MET A O 1
ATOM 1515 N N . ILE A 1 186 ? 8.539 5.855 -17.536 1.00 91.12 186 ILE A N 1
ATOM 1516 C CA . ILE A 1 186 ? 7.538 4.897 -18.026 1.00 91.12 186 ILE A CA 1
ATOM 1517 C C . ILE A 1 186 ? 6.109 5.344 -17.675 1.00 91.12 186 ILE A C 1
ATOM 1519 O O . ILE A 1 186 ? 5.224 5.292 -18.534 1.00 91.12 186 ILE A O 1
ATOM 1523 N N . ASP A 1 187 ? 5.884 5.834 -16.454 1.00 89.38 187 ASP A N 1
ATOM 1524 C CA . ASP A 1 187 ? 4.583 6.342 -16.008 1.00 89.38 187 ASP A CA 1
ATOM 1525 C C . ASP A 1 187 ? 4.207 7.648 -16.722 1.00 89.38 187 ASP A C 1
ATOM 1527 O O . ASP A 1 187 ? 3.100 7.771 -17.245 1.00 89.38 187 ASP A O 1
ATOM 1531 N N . THR A 1 188 ? 5.150 8.589 -16.849 1.00 87.56 188 THR A N 1
ATOM 1532 C CA . THR A 1 188 ? 4.912 9.880 -17.522 1.00 87.56 188 THR A CA 1
ATOM 1533 C C . THR A 1 188 ? 4.603 9.697 -19.006 1.00 87.56 188 THR A C 1
ATOM 1535 O O . THR A 1 188 ? 3.722 10.359 -19.555 1.00 87.56 188 THR A O 1
ATOM 1538 N N . LEU A 1 189 ? 5.308 8.779 -19.670 1.00 86.69 189 LEU A N 1
ATOM 1539 C CA . LEU A 1 189 ? 5.038 8.429 -21.059 1.00 86.69 189 LEU A CA 1
ATOM 1540 C C . LEU A 1 189 ? 3.814 7.513 -21.183 1.00 86.69 189 LEU A C 1
ATOM 1542 O O . LEU A 1 189 ? 3.314 7.344 -22.290 1.00 86.69 189 LEU A O 1
ATOM 1546 N N . GLY A 1 190 ? 3.294 6.931 -20.101 1.00 87.56 190 GLY A N 1
ATOM 1547 C CA . GLY A 1 190 ? 2.182 5.983 -20.144 1.00 87.56 190 GLY A CA 1
ATOM 1548 C C . GLY A 1 190 ? 2.466 4.814 -21.088 1.00 87.56 190 GLY A C 1
ATOM 1549 O O . GLY A 1 190 ? 1.706 4.604 -22.032 1.00 87.56 190 GLY A O 1
ATOM 1550 N N . ILE A 1 191 ? 3.615 4.157 -20.897 1.00 88.56 191 ILE A N 1
ATOM 1551 C CA . ILE A 1 191 ? 4.129 3.045 -21.724 1.00 88.56 191 ILE A CA 1
ATOM 1552 C C . ILE A 1 191 ? 4.319 1.758 -20.900 1.00 88.56 191 ILE A C 1
ATOM 1554 O O . ILE A 1 191 ? 5.231 0.980 -21.151 1.00 88.56 191 ILE A O 1
ATOM 1558 N N . PHE A 1 192 ? 3.469 1.553 -19.896 1.00 85.50 192 PHE A N 1
ATOM 1559 C CA . PHE A 1 192 ? 3.523 0.436 -18.943 1.00 85.50 192 PHE A CA 1
ATOM 1560 C C . PHE A 1 192 ? 2.576 -0.723 -19.293 1.00 85.50 192 PHE A C 1
ATOM 1562 O O . PHE A 1 192 ? 2.327 -1.578 -18.452 1.00 85.50 192 PHE A O 1
ATOM 1569 N N . ASP A 1 193 ? 1.999 -0.733 -20.498 1.00 82.38 193 ASP A N 1
ATOM 1570 C CA . ASP A 1 193 ? 1.035 -1.767 -20.907 1.00 82.38 193 ASP A CA 1
ATOM 1571 C C . ASP A 1 193 ? 1.695 -3.143 -21.109 1.00 82.38 193 ASP A C 1
ATOM 1573 O O . ASP A 1 193 ? 1.033 -4.168 -20.976 1.00 82.38 193 ASP A O 1
ATOM 1577 N N . ASP A 1 194 ? 2.979 -3.156 -21.482 1.00 85.38 194 ASP A N 1
ATOM 1578 C CA . ASP A 1 194 ? 3.749 -4.364 -21.780 1.00 85.38 194 ASP A CA 1
ATOM 1579 C C . ASP A 1 194 ? 5.253 -4.095 -21.571 1.00 85.38 194 ASP A C 1
ATOM 1581 O O . ASP A 1 194 ? 5.891 -3.396 -22.368 1.00 85.38 194 ASP A O 1
ATOM 1585 N N . PHE A 1 195 ? 5.823 -4.651 -20.497 1.00 88.25 195 PHE A N 1
ATOM 1586 C CA . PHE A 1 195 ? 7.255 -4.552 -20.182 1.00 88.25 195 PHE A CA 1
ATOM 1587 C C . PHE A 1 195 ? 8.140 -5.512 -20.997 1.00 88.25 195 PHE A C 1
ATOM 1589 O O . PHE A 1 195 ? 9.356 -5.310 -21.072 1.00 88.25 195 PHE A O 1
ATOM 1596 N N . ASP A 1 196 ? 7.568 -6.523 -21.655 1.00 85.69 196 ASP A N 1
ATOM 1597 C CA . ASP A 1 196 ? 8.309 -7.357 -22.602 1.00 85.69 196 ASP A CA 1
ATOM 1598 C C . ASP A 1 196 ? 8.576 -6.601 -23.904 1.00 85.69 196 ASP A C 1
ATOM 1600 O O . ASP A 1 196 ? 9.624 -6.792 -24.533 1.00 85.69 196 ASP A O 1
ATOM 1604 N N . LYS A 1 197 ? 7.636 -5.740 -24.318 1.00 83.62 197 LYS A N 1
ATOM 1605 C CA . LYS A 1 197 ? 7.701 -4.971 -25.569 1.00 83.62 197 LYS A CA 1
ATOM 1606 C C . LYS A 1 197 ? 7.208 -3.539 -25.395 1.00 83.62 197 LYS A C 1
ATOM 1608 O O . LYS A 1 197 ? 6.174 -3.144 -25.944 1.00 83.62 197 LYS A O 1
ATOM 1613 N N . ILE A 1 198 ? 8.026 -2.718 -24.745 1.00 89.12 198 ILE A N 1
ATOM 1614 C CA . ILE A 1 198 ? 7.719 -1.302 -24.562 1.00 89.12 198 ILE A CA 1
ATOM 1615 C C . ILE A 1 198 ? 7.774 -0.586 -25.918 1.00 89.12 198 ILE A C 1
ATOM 1617 O O . ILE A 1 198 ? 8.786 -0.590 -26.627 1.00 89.12 198 ILE A O 1
ATOM 1621 N N . LYS A 1 199 ? 6.668 0.064 -26.284 1.00 89.25 199 LYS A N 1
ATOM 1622 C CA . LYS A 1 199 ? 6.573 0.929 -27.465 1.00 89.25 199 LYS A CA 1
ATOM 1623 C C . LYS A 1 199 ? 6.425 2.371 -27.020 1.00 89.25 199 LYS A C 1
ATOM 1625 O O . LYS A 1 199 ? 5.521 2.690 -26.256 1.00 89.25 199 LYS A O 1
ATOM 1630 N N . ILE A 1 200 ? 7.264 3.245 -27.562 1.00 88.12 200 ILE A N 1
ATOM 1631 C CA . ILE A 1 200 ? 7.209 4.686 -27.329 1.00 88.12 200 ILE A CA 1
ATOM 1632 C C . ILE A 1 200 ? 6.654 5.345 -28.599 1.00 88.12 200 ILE A C 1
ATOM 1634 O O . ILE A 1 200 ? 7.341 5.386 -29.625 1.00 88.12 200 ILE A O 1
ATOM 1638 N N . PRO A 1 201 ? 5.408 5.846 -28.561 1.00 86.19 201 PRO A N 1
ATOM 1639 C CA . PRO A 1 201 ? 4.826 6.596 -29.666 1.00 86.19 201 PRO A CA 1
ATOM 1640 C C . PRO A 1 201 ? 5.627 7.862 -29.995 1.00 86.19 201 PRO A C 1
ATOM 1642 O O . PRO A 1 201 ? 6.132 8.529 -29.093 1.00 86.19 201 PRO A O 1
ATOM 1645 N N . ASN A 1 202 ? 5.677 8.260 -31.266 1.00 82.81 202 ASN A N 1
ATOM 1646 C CA . ASN A 1 202 ? 6.469 9.424 -31.704 1.00 82.81 202 ASN A CA 1
ATOM 1647 C C . ASN A 1 202 ? 6.067 10.756 -31.084 1.00 82.81 202 ASN A C 1
ATOM 1649 O O . ASN A 1 202 ? 6.909 11.594 -30.777 1.00 82.81 202 ASN A O 1
ATOM 1653 N N . ASN A 1 203 ? 4.771 10.962 -30.871 1.00 83.06 203 ASN A N 1
ATOM 1654 C CA . ASN A 1 203 ? 4.305 12.154 -30.172 1.00 83.06 203 ASN A CA 1
ATOM 1655 C C . ASN A 1 203 ? 4.801 12.197 -28.717 1.00 83.06 203 ASN A C 1
ATOM 1657 O O . ASN A 1 203 ? 4.860 13.274 -28.137 1.00 83.06 203 ASN A O 1
ATOM 1661 N N . LYS A 1 204 ? 5.163 11.045 -28.134 1.00 84.44 204 LYS A N 1
ATOM 1662 C CA . LYS A 1 204 ? 5.716 10.932 -26.782 1.00 84.44 204 LYS A CA 1
ATOM 1663 C C . LYS A 1 204 ? 7.251 10.911 -26.762 1.00 84.44 204 LYS A C 1
ATOM 1665 O O . LYS A 1 204 ? 7.849 11.331 -25.778 1.00 84.44 204 LYS A O 1
ATOM 1670 N N . SER A 1 205 ? 7.908 10.484 -27.843 1.00 80.38 205 SER A N 1
ATOM 1671 C CA . SER A 1 205 ? 9.375 10.427 -27.911 1.00 80.38 205 SER A CA 1
ATOM 1672 C C . SER A 1 205 ? 10.037 11.805 -27.844 1.00 80.38 205 SER A C 1
ATOM 1674 O O . SER A 1 205 ? 11.164 11.908 -27.373 1.00 80.38 205 SER A O 1
ATOM 1676 N N . MET A 1 206 ? 9.335 12.870 -28.248 1.00 77.62 206 MET A N 1
ATOM 1677 C CA . MET A 1 206 ? 9.814 14.253 -28.104 1.00 77.62 206 MET A CA 1
ATOM 1678 C C . MET A 1 206 ? 10.089 14.650 -26.644 1.00 77.62 206 MET A C 1
ATOM 1680 O O . MET A 1 206 ? 10.867 15.564 -26.402 1.00 77.62 206 MET A O 1
ATOM 1684 N N . PHE A 1 207 ? 9.484 13.971 -25.664 1.00 80.81 207 PHE A N 1
ATOM 1685 C CA . PHE A 1 207 ? 9.690 14.268 -24.244 1.00 80.81 207 PHE A CA 1
ATOM 1686 C C . PHE A 1 207 ? 10.916 13.565 -23.643 1.00 80.81 207 PHE A C 1
ATOM 1688 O O . PHE A 1 207 ? 11.295 13.892 -22.522 1.00 80.81 207 PHE A O 1
ATOM 1695 N N . LEU A 1 208 ? 11.552 12.638 -24.374 1.00 80.44 208 LEU A N 1
ATOM 1696 C CA . LEU A 1 208 ? 12.708 11.879 -23.881 1.00 80.44 208 LEU A CA 1
ATOM 1697 C C . LEU A 1 208 ? 13.922 12.773 -23.609 1.00 80.44 208 LEU A C 1
ATOM 1699 O O . LEU A 1 208 ? 14.620 12.559 -22.623 1.00 80.44 208 LEU A O 1
ATOM 1703 N N . GLU A 1 209 ? 14.151 13.797 -24.435 1.00 74.19 209 GLU A N 1
ATOM 1704 C CA . GLU A 1 209 ? 15.261 14.746 -24.255 1.00 74.19 209 GLU A CA 1
ATOM 1705 C C . GLU A 1 209 ? 15.197 15.431 -22.881 1.00 74.19 209 GLU A C 1
ATOM 1707 O O . GLU A 1 209 ? 16.189 15.486 -22.161 1.00 74.19 209 GLU A O 1
ATOM 1712 N N . ASN A 1 210 ? 13.999 15.838 -22.456 1.00 72.38 210 ASN A N 1
ATOM 1713 C CA . ASN A 1 210 ? 13.784 16.478 -21.156 1.00 72.38 210 ASN A CA 1
ATOM 1714 C C . ASN A 1 210 ? 13.923 15.512 -19.967 1.00 72.38 210 ASN A C 1
ATOM 1716 O O . ASN A 1 210 ? 14.028 15.964 -18.830 1.00 72.38 210 ASN A O 1
ATOM 1720 N N . MET 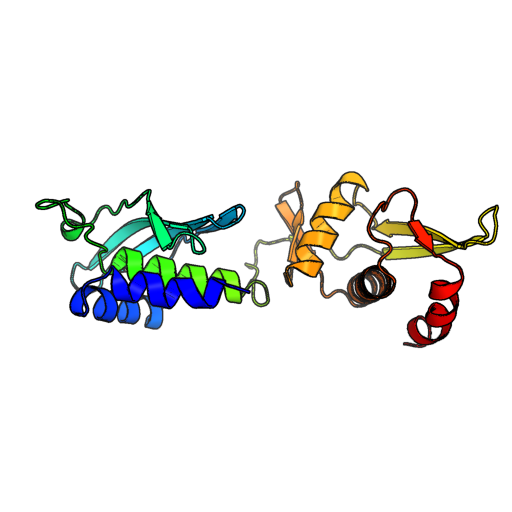A 1 211 ? 13.882 14.198 -20.207 1.00 71.38 211 MET A N 1
ATOM 1721 C CA . MET A 1 211 ? 13.924 13.163 -19.166 1.00 71.38 211 MET A CA 1
ATOM 1722 C C . MET A 1 211 ? 15.314 12.532 -18.998 1.00 71.38 211 MET A C 1
ATOM 1724 O O . MET A 1 211 ? 15.603 12.011 -17.926 1.00 71.38 211 MET A O 1
ATOM 1728 N N . LEU A 1 212 ? 16.173 12.592 -20.023 1.00 63.47 212 LEU A N 1
ATOM 1729 C CA . LEU A 1 212 ? 17.513 11.982 -20.034 1.00 63.47 212 LEU A CA 1
ATOM 1730 C C . LEU A 1 212 ? 18.641 12.927 -19.570 1.00 63.47 212 LEU A C 1
ATOM 1732 O O . LEU A 1 212 ? 19.767 12.478 -19.382 1.00 63.47 212 LEU A O 1
ATOM 1736 N N . ILE A 1 213 ? 18.360 14.224 -19.389 1.00 48.22 213 ILE A N 1
ATOM 1737 C CA . ILE A 1 213 ? 19.340 15.258 -18.983 1.00 48.22 213 ILE A CA 1
ATOM 1738 C C . ILE A 1 213 ? 19.352 15.476 -17.442 1.00 48.22 213 ILE A C 1
ATOM 1740 O O . ILE A 1 213 ? 20.013 16.379 -16.932 1.00 48.22 213 ILE A O 1
ATOM 1744 N N . MET A 1 214 ? 18.656 14.629 -16.672 1.00 40.88 214 MET A N 1
ATOM 1745 C CA . MET A 1 214 ? 18.580 14.653 -15.196 1.00 40.88 214 MET A CA 1
ATOM 1746 C C . MET A 1 214 ? 19.326 13.491 -14.537 1.00 40.88 214 MET A C 1
ATOM 1748 O O . MET A 1 214 ? 19.851 13.669 -13.415 1.00 40.88 214 MET A O 1
#

Secondary structure (DSSP, 8-state):
-GGGGHHHHHHHHS-HHHHHHHHHHHHTT-EEEEEEEEETTEEEEEEEEEETTTTEEEEEEEEEETTTTEEEEEEESSGGGS--TTS----HHHHHHHHHHHHHHH-GGG----TTPPEE---EEEEEEEPSSSPEEEEEEETT--GGGHHHHHHHHHTT-SEEE-TTS-EEETT-HHHHHHHHHHHHHT--S-SSSEEE-HHHHTTHHHHH--

Nearest PDB structures (foldseek):
  2gop-assembly1_A  TM=5.787E-01  e=2.176E-01  Pyrococcus furiosus
  4hxg-assembly2_G  TM=6.896E-01  e=1.219E+00  Pyrococcus horikoshii OT3
  4hxg-assembly2_K  TM=4.069E-01  e=8.154E-01  Pyrococcus horikoshii OT3
  4hxg-assembly1_D  TM=4.011E-01  e=1.721E+00  Pyrococcus horikoshii OT3
  4hxg-assembly2_L  TM=3.507E-01  e=2.165E+00  Pyrococcus horikoshii OT3

Mean predicted aligned error: 14.33 Å

Sequence (214 aa):
MEISSIGEILRRNANRQKYNSGFLFYKNNYVSNHYSSLNGSNANFYGNVYDEYHRRNYTAMISIDYKTRVISNISCDCQDSVFTTGDMNICSHMVAVVLKGVEHLRNKNKETLSNEDVVINPRVIFYISQSRNSNLGANLEIEGIDKSEYDKIFKSYKDNYKYHLMPDGSYLDLRDNDLEKIFKMIDTLGIFDDFDKIKIPNNKSMFLENMLIM

pLDDT: mean 82.58, std 11.89, range [40.88, 95.81]

Radius of gyration: 22.35 Å; Cα contacts (8 Å, |Δi|>4): 335; chains: 1; bounding box: 50×32×70 Å

Foldseek 3Di:
DLLVQLLVLCVVQEDPVQLVLLVVQLVVVQWPPWDWDDDPQKIKIWTWGQDPVVRDIKIWIWIARSVVSDIDPGDIPDPQCDPDPDGRYDGSNNSNRSVVRSVVLVVLLPDDDDPPAAEDEWDKDKDWADDPPQWIKIAIDTPPDDPVCVLVLLVSVVSNHQWDQDPVRHTYGCVPPVNVLVSVLCVVQVQSPDNHIGIRDPVSVVCVVVSVVD

Solvent-accessible surface area (backbone atoms only — not comparable to full-atom values): 12171 Å² total; per-residue (Å²): 125,70,72,72,46,45,64,54,52,48,58,76,52,22,54,70,68,31,41,53,52,3,51,47,34,37,74,71,61,31,62,42,87,62,46,62,49,74,58,90,59,36,35,40,24,30,21,31,27,52,37,78,92,78,73,44,74,33,51,23,32,39,31,37,26,56,80,83,65,47,75,44,74,74,45,46,78,47,86,72,46,62,78,70,75,97,51,76,63,49,38,27,55,46,42,17,29,45,53,47,27,53,47,48,72,70,35,38,69,58,75,76,80,59,96,83,63,52,72,50,83,61,62,68,48,78,50,79,44,89,39,88,86,81,27,37,30,35,44,67,47,47,54,97,54,64,75,88,48,47,66,58,49,51,46,34,48,76,68,42,28,44,54,36,78,43,96,89,70,36,29,38,54,50,72,39,72,66,57,35,52,50,50,52,49,35,58,75,64,67,40,74,90,36,70,88,65,23,58,41,51,58,89,55,51,73,54,47,68,80,64,74,79,116